Protein AF-A0A357Y6X9-F1 (afdb_monomer)

Sequence (224 aa):
MSKKIKALLVLLVLVLAAAGASAYAYQAERTPEYALEQLGMAVTKRDGDAVARYVNIDSVVTQAYDESTQLLAQDIVHLHQLYPKDWFFRHDTAFMKDYIAGRRDDDLVFIHRCLEFCGDENLTPIGLRDGQAKWLSDEAVKFRDNYTVRIDDIRTQGKTAEAVLVFTGKDTDYGRLVPELTAKVELTQQNDGHWQIQRFTNVSDMFYPFVKGIEDYWTLQGWQ

Radius of gyration: 22.99 Å; Cα contacts (8 Å, |Δi|>4): 284; chains: 1; bounding box: 63×37×75 Å

Foldseek 3Di:
DDPVVVVVVVVVVVVVVVVVVVVVVLVVQLDLVNLVVQCLVQLVVLALVSVVLAAVCLLALLVLLVVLLLVCLVCLQVVCVVCVPDPVSPDHSVVSVVVCVVCVVVVSVLQVLLSNCSNDVVDDQDDDSNVVSNVVNVVVVVLSVQKDKDWDDWADDPFKIKTKIKIAGHPDLSRVLQRIDIWIFMWGQDPSSHIHTRYTPPSVRCNVSVVSSVVSVCVVVVVD

Structure (mmCIF, N/CA/C/O backbone):
data_AF-A0A357Y6X9-F1
#
_entry.id   AF-A0A357Y6X9-F1
#
loop_
_atom_site.group_PDB
_atom_site.id
_atom_site.type_symbol
_atom_site.label_atom_id
_atom_site.label_alt_id
_atom_site.label_comp_id
_atom_site.label_asym_id
_atom_site.label_entity_id
_atom_site.label_seq_id
_atom_site.pdbx_PDB_ins_code
_atom_site.Cartn_x
_atom_site.Cartn_y
_atom_site.Cartn_z
_atom_site.occupancy
_atom_site.B_iso_or_equiv
_atom_site.auth_seq_id
_atom_site.auth_comp_id
_atom_site.auth_asym_id
_atom_site.auth_atom_id
_atom_site.pdbx_PDB_model_num
ATOM 1 N N . MET A 1 1 ? -39.500 4.645 50.952 1.00 59.50 1 MET A N 1
ATOM 2 C CA . MET A 1 1 ? -38.357 5.274 50.246 1.00 59.50 1 MET A CA 1
ATOM 3 C C . MET A 1 1 ? -38.780 6.642 49.722 1.00 59.50 1 MET A C 1
ATOM 5 O O . MET A 1 1 ? -39.771 6.707 49.001 1.00 59.50 1 MET A O 1
ATOM 9 N N . SER A 1 2 ? -38.112 7.728 50.123 1.00 80.12 2 SER A N 1
ATOM 10 C CA . SER A 1 2 ? -38.527 9.091 49.747 1.00 80.12 2 SER A CA 1
ATOM 11 C C . SER A 1 2 ? -38.303 9.359 48.248 1.00 80.12 2 SER A C 1
ATOM 13 O O . SER A 1 2 ? -37.421 8.754 47.634 1.00 80.12 2 SER A O 1
ATOM 15 N N . LYS A 1 3 ? -39.075 10.282 47.647 1.00 75.69 3 LYS A N 1
ATOM 16 C CA . LYS A 1 3 ? -38.882 10.719 46.244 1.00 75.69 3 LYS A CA 1
ATOM 17 C C . LYS A 1 3 ? -37.429 11.137 45.962 1.00 75.69 3 LYS A C 1
ATOM 19 O O . LYS A 1 3 ? -36.918 10.844 44.888 1.00 75.69 3 LYS A O 1
ATOM 24 N N . LYS A 1 4 ? -36.757 11.748 46.945 1.00 74.31 4 LYS A N 1
ATOM 25 C CA . LYS A 1 4 ? -35.351 12.171 46.853 1.00 74.31 4 LYS A CA 1
ATOM 26 C C . LYS A 1 4 ? -34.386 10.983 46.737 1.00 74.31 4 LYS A C 1
ATOM 28 O O . LYS A 1 4 ? -33.498 11.018 45.899 1.00 74.31 4 LYS A O 1
ATOM 33 N N . ILE A 1 5 ? -34.602 9.910 47.504 1.00 78.06 5 ILE A N 1
ATOM 34 C CA . ILE A 1 5 ? -33.776 8.689 47.432 1.00 78.06 5 ILE A CA 1
ATOM 35 C C . ILE A 1 5 ? -33.979 7.969 46.091 1.00 78.06 5 ILE A C 1
ATOM 37 O O . ILE A 1 5 ? -33.012 7.513 45.493 1.00 78.06 5 ILE A O 1
ATOM 41 N N . LYS A 1 6 ? -35.216 7.921 45.569 1.00 76.38 6 LYS A N 1
ATOM 42 C CA . LYS A 1 6 ? -35.487 7.370 44.227 1.00 76.38 6 LYS A CA 1
ATOM 43 C C . LYS A 1 6 ? -34.770 8.155 43.125 1.00 76.38 6 LYS A C 1
ATOM 45 O O . LYS A 1 6 ? -34.158 7.542 42.262 1.00 76.38 6 LYS A O 1
ATOM 50 N N . ALA A 1 7 ? -34.815 9.487 43.175 1.00 79.50 7 ALA A N 1
ATOM 51 C CA . ALA A 1 7 ? -34.116 10.336 42.210 1.00 79.50 7 ALA A CA 1
ATOM 52 C C . ALA A 1 7 ? -32.590 10.148 42.271 1.00 79.50 7 ALA A C 1
ATOM 54 O O . ALA A 1 7 ? -31.947 10.058 41.230 1.00 79.50 7 ALA A O 1
ATOM 55 N N . LEU A 1 8 ? -32.024 10.019 43.476 1.00 82.81 8 LEU A N 1
ATOM 56 C CA . LEU A 1 8 ? -30.592 9.778 43.664 1.00 82.81 8 LEU A CA 1
ATOM 57 C C . LEU A 1 8 ? -30.155 8.411 43.111 1.00 82.81 8 LEU A C 1
ATOM 59 O O . LEU A 1 8 ? -29.114 8.313 42.472 1.00 82.81 8 LEU A O 1
ATOM 63 N N . LEU A 1 9 ? -30.968 7.368 43.311 1.00 83.38 9 LEU A N 1
ATOM 64 C CA . LEU A 1 9 ? -30.713 6.032 42.760 1.00 83.38 9 LEU A CA 1
ATOM 65 C C . LEU A 1 9 ? -30.799 6.013 41.230 1.00 83.38 9 LEU A C 1
ATOM 67 O O . LEU A 1 9 ? -29.958 5.398 40.586 1.00 83.38 9 LEU A O 1
ATOM 71 N N . VAL A 1 10 ? -31.775 6.711 40.641 1.00 87.50 10 VAL A N 1
ATOM 72 C CA . VAL A 1 10 ? -31.877 6.846 39.178 1.00 87.50 10 VAL A CA 1
ATOM 73 C C . VAL A 1 10 ? -30.661 7.583 38.616 1.00 87.50 10 VAL A C 1
ATOM 75 O O . VAL A 1 10 ? -30.077 7.126 37.638 1.00 87.50 10 VAL A O 1
ATOM 78 N N . LEU A 1 11 ? -30.232 8.676 39.256 1.00 86.38 11 LEU A N 1
ATOM 79 C CA . LEU A 1 11 ? -29.026 9.402 38.854 1.00 86.38 11 LEU A CA 1
ATOM 80 C C . LEU A 1 11 ? -27.775 8.517 38.946 1.00 86.38 11 LEU A C 1
ATOM 82 O O . LEU A 1 11 ? -26.969 8.508 38.022 1.00 86.38 11 LEU A O 1
ATOM 86 N N . LEU A 1 12 ? -27.635 7.738 40.022 1.00 87.00 12 LEU A N 1
ATOM 87 C CA . LEU A 1 12 ? -26.523 6.803 40.192 1.00 87.00 12 LEU A CA 1
ATOM 88 C C . LEU A 1 12 ? -26.490 5.751 39.073 1.00 87.00 12 LEU A C 1
ATOM 90 O O . LEU A 1 12 ? -25.432 5.499 38.505 1.00 87.00 12 LEU A O 1
ATOM 94 N N . VAL A 1 13 ? -27.643 5.175 38.719 1.00 88.62 13 VAL A N 1
ATOM 95 C CA . VAL A 1 13 ? -27.749 4.207 37.615 1.00 88.62 13 VAL A CA 1
ATOM 96 C C . VAL A 1 13 ? -27.365 4.844 36.278 1.00 88.62 13 VAL A C 1
ATOM 98 O O . VAL A 1 13 ? -26.638 4.224 35.508 1.00 88.62 13 VAL A O 1
ATOM 101 N N . LEU A 1 14 ? -27.787 6.084 36.012 1.00 88.44 14 LEU A N 1
ATOM 102 C CA . LEU A 1 14 ? -27.418 6.801 34.786 1.00 88.44 14 LEU A CA 1
ATOM 103 C C . LEU A 1 14 ? -25.913 7.086 34.708 1.00 88.44 14 LEU A C 1
ATOM 105 O O . LEU A 1 14 ? -25.318 6.898 33.651 1.00 88.44 14 LEU A O 1
ATOM 109 N N . VAL A 1 15 ? -25.287 7.490 35.817 1.00 88.31 15 VAL A N 1
ATOM 110 C CA . VAL A 1 15 ? -23.833 7.720 35.875 1.00 88.31 15 VAL A CA 1
ATOM 111 C C . VAL A 1 15 ? -23.063 6.420 35.650 1.00 88.31 15 VAL A C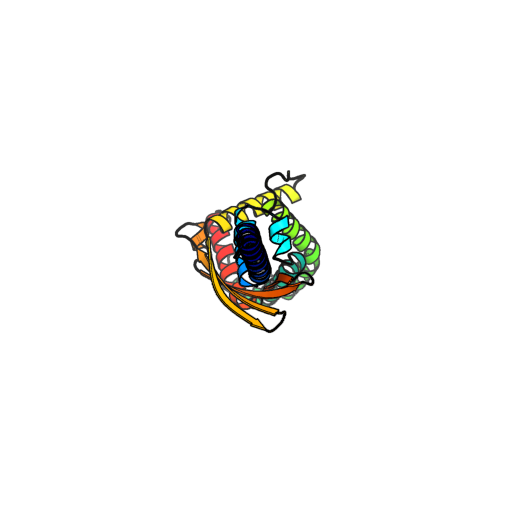 1
ATOM 113 O O . VAL A 1 15 ? -22.102 6.409 34.885 1.00 88.31 15 VAL A O 1
ATOM 116 N N . LEU A 1 16 ? -23.496 5.313 36.259 1.00 82.75 16 LEU A N 1
ATOM 117 C CA . LEU A 1 16 ? -22.872 4.002 36.057 1.00 82.75 16 LEU A CA 1
ATOM 118 C C . LEU A 1 16 ? -23.042 3.498 34.619 1.00 82.75 16 LEU A C 1
ATOM 120 O O . LEU A 1 16 ? -22.093 2.968 34.049 1.00 82.75 16 LEU A O 1
ATOM 124 N N . ALA A 1 17 ? -24.218 3.695 34.016 1.00 81.88 17 ALA A N 1
ATOM 125 C CA . ALA A 1 17 ? -24.464 3.343 32.621 1.00 81.88 17 ALA A CA 1
ATOM 126 C C . ALA A 1 17 ? -23.594 4.171 31.663 1.00 81.88 17 ALA A C 1
ATOM 128 O O . ALA A 1 17 ? -22.989 3.609 30.754 1.00 81.88 17 ALA A O 1
ATOM 129 N N . ALA A 1 18 ? -23.476 5.482 31.897 1.00 78.88 18 ALA A N 1
ATOM 130 C CA . ALA A 1 18 ? -22.606 6.355 31.114 1.00 78.88 18 ALA A CA 1
ATOM 131 C C . ALA A 1 18 ? -21.129 5.959 31.261 1.00 78.88 18 ALA A C 1
ATOM 133 O O . ALA A 1 18 ? -20.443 5.796 30.259 1.00 78.88 18 ALA A O 1
ATOM 134 N N . ALA A 1 19 ? -20.655 5.719 32.488 1.00 74.44 19 ALA A N 1
ATOM 135 C CA . ALA A 1 19 ? -19.285 5.275 32.739 1.00 74.44 19 ALA A CA 1
ATOM 136 C C . ALA A 1 19 ? -18.986 3.915 32.087 1.00 74.44 19 ALA A C 1
ATOM 138 O O . ALA A 1 19 ? -17.928 3.741 31.487 1.00 74.44 19 ALA A O 1
ATOM 139 N N . GLY A 1 20 ? -19.927 2.967 32.158 1.00 68.88 20 GLY A N 1
ATOM 140 C CA . GLY A 1 20 ? -19.813 1.666 31.501 1.00 68.88 20 GLY A CA 1
ATOM 141 C C . GLY A 1 20 ? -19.770 1.780 29.976 1.00 68.88 20 GLY A C 1
ATOM 142 O O . GLY A 1 20 ? -18.912 1.167 29.347 1.00 68.88 20 GLY A O 1
ATOM 143 N N . ALA A 1 21 ? -20.635 2.609 29.385 1.00 72.81 21 ALA A N 1
ATOM 144 C CA . ALA A 1 21 ? -20.631 2.875 27.948 1.00 72.81 21 ALA A CA 1
ATOM 145 C C . ALA A 1 21 ? -19.324 3.546 27.495 1.00 72.81 21 ALA A C 1
ATOM 147 O O . ALA A 1 21 ? -18.746 3.137 26.492 1.00 72.81 21 ALA A O 1
ATOM 148 N N . SER A 1 22 ? -18.819 4.521 28.256 1.00 71.19 22 SER A N 1
ATOM 149 C CA . SER A 1 22 ? -17.541 5.182 27.974 1.00 71.19 22 SER A CA 1
ATOM 150 C C . SER A 1 22 ? -16.351 4.230 28.094 1.00 71.19 22 SER A C 1
ATOM 152 O O . SER A 1 22 ? -15.480 4.249 27.232 1.00 71.19 22 SER A O 1
ATOM 154 N N . ALA A 1 23 ? -16.311 3.372 29.119 1.00 67.50 23 ALA A N 1
ATOM 155 C CA . ALA A 1 23 ? -15.254 2.372 29.273 1.00 67.50 23 ALA A CA 1
ATOM 156 C C . ALA A 1 23 ? -15.293 1.317 28.156 1.00 67.50 23 ALA A C 1
ATOM 158 O O . ALA A 1 23 ? -14.248 0.914 27.650 1.00 67.50 23 ALA A O 1
ATOM 159 N N . TYR A 1 24 ? -16.493 0.900 27.742 1.00 72.56 24 TYR A N 1
ATOM 160 C CA . TYR A 1 24 ? -16.671 -0.023 26.624 1.00 72.56 24 TYR A CA 1
ATOM 161 C C . TYR A 1 24 ? -16.213 0.594 25.300 1.00 72.56 24 TYR A C 1
ATOM 163 O O . TYR A 1 24 ? -15.424 -0.026 24.596 1.00 72.56 24 TYR A O 1
ATOM 171 N N . ALA A 1 25 ? -16.639 1.824 24.993 1.00 74.50 25 ALA A N 1
ATOM 172 C CA . ALA A 1 25 ? -16.195 2.544 23.798 1.00 74.50 25 ALA A CA 1
ATOM 173 C C . ALA A 1 25 ? -14.668 2.717 23.788 1.00 74.50 25 ALA A C 1
ATOM 175 O O . ALA A 1 25 ? -14.008 2.366 22.816 1.00 74.50 25 ALA A O 1
ATOM 176 N N . TYR A 1 26 ? -14.093 3.132 24.920 1.00 77.88 26 TYR A N 1
ATOM 177 C CA . TYR A 1 26 ? -12.647 3.264 25.091 1.00 77.88 26 TYR A CA 1
ATOM 178 C C . TYR A 1 26 ? -11.897 1.950 24.828 1.00 77.88 26 TYR A C 1
ATOM 180 O O . TYR A 1 26 ? -10.821 1.960 24.229 1.00 77.88 26 TYR A O 1
ATOM 188 N N . GLN A 1 27 ? -12.437 0.813 25.272 1.00 76.56 27 GLN A N 1
ATOM 189 C CA . GLN A 1 27 ? -11.821 -0.491 25.038 1.00 76.56 27 GLN A CA 1
ATOM 190 C C . GLN A 1 27 ? -12.011 -0.968 23.591 1.00 76.56 27 GLN A C 1
ATOM 192 O O . GLN A 1 27 ? -11.086 -1.545 23.023 1.0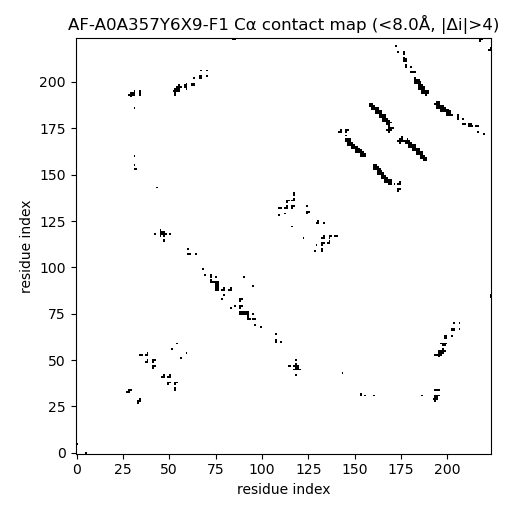0 76.56 27 GLN A O 1
ATOM 197 N N . ALA A 1 28 ? -13.176 -0.715 22.990 1.00 78.44 28 ALA A N 1
ATOM 198 C CA . ALA A 1 28 ? -13.474 -1.077 21.606 1.00 78.44 28 ALA A CA 1
ATOM 199 C C . ALA A 1 28 ? -12.530 -0.368 20.620 1.00 78.44 28 ALA A C 1
ATOM 201 O O . ALA A 1 28 ? -12.011 -1.004 19.703 1.00 78.44 28 ALA A O 1
ATOM 202 N N . GLU A 1 29 ? -12.209 0.904 20.883 1.00 87.62 29 GLU A N 1
ATOM 203 C CA . GLU A 1 29 ? -11.247 1.704 20.109 1.00 87.62 29 GLU A CA 1
ATOM 204 C C . GLU A 1 29 ? -9.793 1.187 20.183 1.00 87.62 29 GLU A C 1
ATOM 206 O O . GLU A 1 29 ? -8.929 1.633 19.429 1.00 87.62 29 GLU A O 1
ATOM 211 N N . ARG A 1 30 ? -9.490 0.259 21.102 1.00 90.50 30 ARG A N 1
ATOM 212 C CA . ARG A 1 30 ? -8.131 -0.247 21.389 1.00 90.50 30 ARG A CA 1
ATOM 213 C C . ARG A 1 30 ? -7.903 -1.659 20.872 1.00 90.50 30 ARG A C 1
ATOM 215 O O . ARG A 1 30 ? -7.129 -2.426 21.451 1.00 90.50 30 ARG A O 1
ATOM 222 N N . THR A 1 31 ? -8.567 -1.991 19.775 1.00 94.38 31 THR A N 1
ATOM 223 C CA . THR A 1 31 ? -8.466 -3.282 19.093 1.00 94.38 31 THR A CA 1
ATOM 224 C C . THR A 1 31 ? -7.822 -3.116 17.710 1.00 94.38 31 THR A C 1
ATOM 226 O O . THR A 1 31 ? -7.978 -2.057 17.091 1.00 94.38 31 THR A O 1
ATOM 229 N N . PRO A 1 32 ? -7.072 -4.116 17.215 1.00 96.19 32 PRO A N 1
ATOM 230 C CA . PRO A 1 32 ? -6.554 -4.090 15.848 1.00 96.19 32 PRO A CA 1
ATOM 231 C C . PRO A 1 32 ? -7.681 -4.081 14.802 1.00 96.19 32 PRO A C 1
ATOM 233 O O . PRO A 1 32 ? -7.547 -3.408 13.784 1.00 96.19 32 PRO A O 1
ATOM 236 N N . GLU A 1 33 ? -8.815 -4.735 15.077 1.00 95.38 33 GLU A N 1
ATOM 237 C CA . GLU A 1 33 ? -10.040 -4.697 14.267 1.00 95.38 33 GLU A CA 1
ATOM 238 C C . GLU A 1 33 ? -10.493 -3.253 14.024 1.00 95.38 33 GLU A C 1
ATOM 240 O O . GLU A 1 33 ? -10.660 -2.829 12.879 1.00 95.38 33 GLU A O 1
ATOM 245 N N . TYR A 1 34 ? -10.644 -2.484 15.108 1.00 95.00 34 TYR A N 1
ATOM 246 C CA . TYR A 1 34 ? -11.073 -1.091 15.042 1.00 95.00 34 TYR A CA 1
ATOM 247 C C . TYR A 1 34 ? -10.083 -0.236 14.250 1.00 95.00 34 TYR A C 1
ATOM 249 O O . TYR A 1 34 ? -10.491 0.568 13.417 1.00 95.00 34 TYR A O 1
ATOM 257 N N . ALA A 1 35 ? -8.778 -0.423 14.465 1.00 97.19 35 ALA A N 1
ATOM 258 C CA . ALA A 1 35 ? -7.760 0.321 13.729 1.00 97.19 35 ALA A CA 1
ATOM 259 C C . ALA A 1 35 ? -7.825 0.066 12.216 1.00 97.19 35 ALA A C 1
ATOM 261 O O . ALA A 1 35 ? -7.734 1.012 11.436 1.00 97.19 35 ALA A O 1
ATOM 262 N N . LEU A 1 36 ? -8.029 -1.185 11.792 1.00 97.75 36 LEU A N 1
ATOM 263 C CA . LEU A 1 36 ? -8.164 -1.531 10.374 1.00 97.75 36 LEU A CA 1
ATOM 264 C C . LEU A 1 36 ? -9.464 -0.992 9.761 1.00 97.75 36 LEU A C 1
ATOM 266 O O . LEU A 1 36 ? -9.454 -0.525 8.622 1.00 97.75 36 LEU A O 1
ATOM 270 N N . GLU A 1 37 ? -10.569 -0.999 10.510 1.00 95.75 37 GLU A N 1
ATOM 271 C CA . GLU A 1 37 ? -11.828 -0.389 10.067 1.00 95.75 37 GLU A CA 1
ATOM 272 C C . GLU A 1 37 ? -11.673 1.129 9.878 1.00 95.75 37 GLU A C 1
ATOM 274 O O . GLU A 1 37 ? -12.016 1.670 8.822 1.00 95.75 37 GLU A O 1
ATOM 279 N N . GLN A 1 38 ? -11.091 1.816 10.866 1.00 96.69 38 GLN A N 1
ATOM 280 C CA . GLN A 1 38 ? -10.840 3.254 10.784 1.00 96.69 38 GLN A CA 1
ATOM 281 C C . GLN A 1 38 ? -9.856 3.606 9.666 1.00 96.69 38 GLN A C 1
ATOM 283 O O . GLN A 1 38 ? -10.063 4.601 8.971 1.00 96.69 38 GLN A O 1
ATOM 288 N N . LEU A 1 39 ? -8.833 2.779 9.437 1.00 97.25 39 LEU A N 1
ATOM 289 C CA . LEU A 1 39 ? -7.932 2.927 8.299 1.00 97.25 39 LEU A CA 1
ATOM 290 C C . LEU A 1 39 ? -8.690 2.848 6.968 1.00 97.25 39 LEU A C 1
ATOM 292 O O . LEU A 1 39 ? -8.520 3.717 6.115 1.00 97.25 39 LEU A O 1
ATOM 296 N N . GLY A 1 40 ? -9.566 1.854 6.792 1.00 95.69 40 GLY A N 1
ATOM 297 C CA . GLY A 1 40 ? -10.392 1.737 5.587 1.00 95.69 40 GLY A CA 1
ATOM 298 C C . GLY A 1 40 ? -11.272 2.972 5.356 1.00 95.69 40 GLY A C 1
ATOM 299 O O . GLY A 1 40 ? -11.365 3.483 4.234 1.00 95.69 40 GLY A O 1
ATOM 300 N N . MET A 1 41 ? -11.865 3.512 6.427 1.00 95.94 41 MET A N 1
ATOM 301 C CA . MET A 1 41 ? -12.624 4.765 6.371 1.00 95.94 41 MET A CA 1
ATOM 302 C C . MET A 1 41 ? -11.743 5.964 5.996 1.00 95.94 41 MET A C 1
ATOM 304 O O . MET A 1 41 ? -12.156 6.775 5.168 1.00 95.94 41 MET A O 1
ATOM 308 N N . ALA A 1 42 ? -10.545 6.076 6.574 1.00 96.00 42 ALA A N 1
ATOM 309 C CA . ALA A 1 42 ? -9.597 7.157 6.305 1.00 96.00 42 ALA A CA 1
ATOM 310 C C . ALA A 1 42 ? -9.110 7.145 4.847 1.00 96.00 42 ALA A C 1
ATOM 312 O O . ALA A 1 42 ? -9.156 8.172 4.171 1.00 96.00 42 ALA A O 1
ATOM 313 N N . VAL A 1 43 ? -8.753 5.970 4.317 1.00 95.06 43 VAL A N 1
ATOM 314 C CA . VAL A 1 43 ? -8.364 5.786 2.906 1.00 95.06 43 VAL A CA 1
ATOM 315 C C . VAL A 1 43 ? -9.510 6.153 1.956 1.00 95.06 43 VAL A C 1
ATOM 317 O O . VAL A 1 43 ? -9.299 6.806 0.931 1.00 95.06 43 VAL A O 1
ATOM 320 N N . THR A 1 44 ? -10.745 5.775 2.300 1.00 93.88 44 THR A N 1
ATOM 321 C CA . THR A 1 44 ? -11.935 6.118 1.503 1.00 93.88 44 THR A CA 1
ATOM 322 C C . THR A 1 44 ? -12.174 7.627 1.481 1.00 93.88 44 THR A C 1
ATOM 324 O O . THR A 1 44 ? -12.458 8.195 0.429 1.00 93.88 44 THR A O 1
ATOM 327 N N . LYS A 1 45 ? -12.023 8.285 2.634 1.00 95.25 45 LYS A N 1
ATOM 328 C CA . LYS A 1 45 ? -12.206 9.734 2.786 1.00 95.25 45 LYS A CA 1
ATOM 329 C C . LYS A 1 45 ? -11.025 10.567 2.297 1.00 95.25 45 LYS A C 1
ATOM 331 O O . LYS A 1 45 ? -11.162 11.783 2.276 1.00 95.25 45 LYS A O 1
ATOM 336 N N . ARG A 1 46 ? -9.911 9.928 1.914 1.00 95.19 46 ARG A N 1
ATOM 337 C CA . ARG A 1 46 ? -8.650 10.606 1.583 1.00 95.19 46 ARG A CA 1
ATOM 338 C C . ARG A 1 46 ? -8.211 11.528 2.716 1.00 95.19 46 ARG A C 1
ATOM 340 O O . ARG A 1 46 ? -7.964 12.702 2.500 1.00 95.19 46 ARG A O 1
ATOM 347 N N . ASP A 1 47 ? -8.185 10.985 3.927 1.00 96.50 47 ASP A N 1
ATOM 348 C CA . ASP A 1 47 ? -7.763 11.694 5.133 1.00 96.50 47 ASP A CA 1
ATOM 349 C C . ASP A 1 47 ? -6.365 11.204 5.529 1.00 96.50 47 ASP A C 1
ATOM 351 O O . ASP A 1 47 ? -6.220 10.181 6.202 1.00 96.50 47 ASP A O 1
ATOM 355 N N . GLY A 1 48 ? -5.332 11.893 5.034 1.00 95.88 48 GLY A N 1
ATOM 356 C CA . GLY A 1 48 ? -3.932 11.516 5.242 1.00 95.88 48 GLY A CA 1
ATOM 357 C C . GLY A 1 48 ? -3.525 11.469 6.717 1.00 95.88 48 GLY A C 1
ATOM 358 O O . GLY A 1 48 ? -2.838 10.534 7.130 1.00 95.88 48 GLY A O 1
ATOM 359 N N . ASP A 1 49 ? -4.016 12.406 7.528 1.00 96.31 49 ASP A N 1
ATOM 360 C CA . ASP A 1 49 ? -3.737 12.454 8.967 1.00 96.31 49 ASP A CA 1
ATOM 361 C C . ASP A 1 49 ? -4.362 11.253 9.689 1.00 96.31 49 ASP A C 1
ATOM 363 O O . ASP A 1 49 ? -3.727 10.610 10.533 1.00 96.31 49 ASP A O 1
ATOM 367 N N . ALA A 1 50 ? -5.600 10.895 9.333 1.00 95.81 50 ALA A N 1
ATOM 368 C CA . ALA A 1 50 ? -6.242 9.703 9.869 1.00 95.81 50 ALA A CA 1
ATOM 369 C C . ALA A 1 50 ? -5.565 8.410 9.386 1.00 95.81 50 ALA A C 1
ATOM 371 O O . ALA A 1 50 ? -5.458 7.464 10.166 1.00 95.81 50 ALA A O 1
ATOM 372 N N . VAL A 1 51 ? -5.056 8.354 8.150 1.00 97.12 51 VAL A N 1
ATOM 373 C CA . VAL A 1 51 ? -4.253 7.213 7.673 1.00 97.12 51 VAL A CA 1
ATOM 374 C C . VAL A 1 51 ? -2.966 7.082 8.491 1.00 97.12 51 VAL A C 1
ATOM 376 O O . VAL A 1 51 ? -2.689 5.999 9.009 1.00 97.12 51 VAL A O 1
ATOM 379 N N . ALA A 1 52 ? -2.222 8.175 8.682 1.00 96.56 52 ALA A N 1
ATOM 380 C CA . ALA A 1 52 ? -0.982 8.197 9.462 1.00 96.56 52 ALA A CA 1
ATOM 381 C C . ALA A 1 52 ? -1.197 7.817 10.940 1.00 96.56 52 ALA A C 1
ATOM 383 O O . ALA A 1 52 ? -0.284 7.336 11.612 1.00 96.56 52 ALA A O 1
ATOM 384 N N . ARG A 1 53 ? -2.423 7.971 11.455 1.00 96.25 53 ARG A N 1
ATOM 385 C CA . ARG A 1 53 ? -2.793 7.483 12.788 1.00 96.25 53 ARG A CA 1
ATOM 386 C C . ARG A 1 53 ? -2.827 5.956 12.881 1.00 96.25 53 ARG A C 1
ATOM 388 O O . ARG A 1 53 ? -2.526 5.441 13.950 1.00 96.25 53 ARG A O 1
ATOM 395 N N . TYR A 1 54 ? -3.174 5.236 11.815 1.00 97.75 54 TYR A N 1
ATOM 396 C CA . TYR A 1 54 ? -3.344 3.771 11.833 1.00 97.75 54 TYR A CA 1
ATOM 397 C C . TYR A 1 54 ? -2.289 3.011 11.018 1.00 97.75 54 TYR A C 1
ATOM 399 O O . TYR A 1 54 ? -2.259 1.778 11.031 1.00 97.75 54 TYR A O 1
ATOM 407 N N . VAL A 1 55 ? -1.393 3.725 10.340 1.00 98.19 55 VAL A N 1
ATOM 408 C CA . VAL A 1 55 ? -0.284 3.158 9.570 1.00 98.19 55 VAL A CA 1
ATOM 409 C C . VAL A 1 55 ? 0.974 3.956 9.857 1.00 98.19 55 VAL A C 1
ATOM 411 O O . VAL A 1 55 ? 1.004 5.170 9.676 1.00 98.19 55 VAL A O 1
ATOM 414 N N . ASN A 1 56 ? 2.044 3.265 10.235 1.00 98.19 56 ASN A N 1
ATOM 415 C CA . ASN A 1 56 ? 3.382 3.831 10.200 1.00 98.19 56 ASN A CA 1
ATOM 416 C C . ASN A 1 56 ? 3.860 3.862 8.739 1.00 98.19 56 ASN A C 1
ATOM 418 O O . ASN A 1 56 ? 4.484 2.912 8.262 1.00 98.19 56 ASN A O 1
ATOM 422 N N . ILE A 1 57 ? 3.483 4.923 8.017 1.00 97.62 57 ILE A N 1
ATOM 423 C CA . ILE A 1 57 ? 3.690 5.050 6.566 1.00 97.62 57 ILE A CA 1
ATOM 424 C C . ILE A 1 57 ? 5.170 4.889 6.214 1.00 97.62 57 ILE A C 1
ATOM 426 O O . ILE A 1 57 ? 5.491 4.081 5.347 1.00 97.62 57 ILE A O 1
ATOM 430 N N . ASP A 1 58 ? 6.063 5.582 6.923 1.00 98.00 58 ASP A N 1
ATOM 431 C CA . ASP A 1 58 ? 7.511 5.528 6.687 1.00 98.00 58 ASP A CA 1
ATOM 432 C C . ASP A 1 58 ? 8.042 4.097 6.785 1.00 98.00 58 ASP A C 1
ATOM 434 O O . ASP A 1 58 ? 8.745 3.621 5.892 1.00 98.00 58 ASP A O 1
ATOM 438 N N . SER A 1 59 ? 7.664 3.380 7.846 1.00 98.19 59 SER A N 1
ATOM 439 C CA . SER A 1 59 ? 8.079 1.993 8.059 1.00 98.19 59 SER A CA 1
ATOM 440 C C . SER A 1 59 ? 7.541 1.060 6.975 1.00 98.19 59 SER A C 1
ATOM 442 O O . SER A 1 59 ? 8.296 0.255 6.427 1.00 98.19 59 SER A O 1
ATOM 444 N N . VAL A 1 60 ? 6.252 1.177 6.644 1.00 98.38 60 VAL A N 1
ATOM 445 C CA . VAL A 1 60 ? 5.595 0.329 5.642 1.00 98.38 60 VAL A C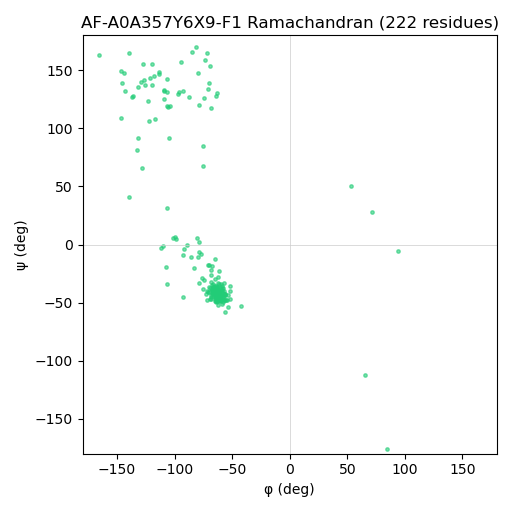A 1
ATOM 446 C C . VAL A 1 60 ? 6.194 0.552 4.258 1.00 98.38 60 VAL A C 1
ATOM 448 O O . VAL A 1 60 ? 6.560 -0.419 3.598 1.00 98.38 60 VAL A O 1
ATOM 451 N N . VAL A 1 61 ? 6.315 1.811 3.829 1.00 98.06 61 VAL A N 1
ATOM 452 C CA . VAL A 1 61 ? 6.844 2.179 2.508 1.00 98.06 61 VAL A CA 1
ATOM 453 C C . VAL A 1 61 ? 8.298 1.752 2.382 1.00 98.06 61 VAL A C 1
ATOM 455 O O . VAL A 1 61 ? 8.648 1.086 1.412 1.00 98.06 61 VAL A O 1
ATOM 458 N N . THR A 1 62 ? 9.129 2.073 3.376 1.00 98.50 62 THR A N 1
ATOM 459 C CA . THR A 1 62 ? 10.562 1.760 3.330 1.00 98.50 62 THR A CA 1
ATOM 460 C C . THR A 1 62 ? 10.801 0.255 3.243 1.00 98.50 62 THR A C 1
ATOM 462 O O . THR A 1 62 ? 11.542 -0.197 2.374 1.00 98.50 62 THR A O 1
ATOM 465 N N . GLN A 1 63 ? 10.143 -0.538 4.096 1.00 98.50 63 GLN A N 1
ATOM 466 C CA . GLN A 1 63 ? 10.329 -1.992 4.100 1.00 98.50 63 GLN A CA 1
ATOM 467 C C . GLN A 1 63 ? 9.774 -2.649 2.835 1.00 98.50 63 GLN A C 1
ATOM 469 O O . GLN A 1 63 ? 10.444 -3.494 2.246 1.00 98.50 63 GLN A O 1
ATOM 474 N N . ALA A 1 64 ? 8.578 -2.248 2.387 1.00 97.88 64 ALA A N 1
ATOM 475 C CA . ALA A 1 64 ? 7.993 -2.791 1.165 1.00 97.88 64 ALA A CA 1
ATOM 476 C C . ALA A 1 64 ? 8.841 -2.448 -0.069 1.00 97.88 64 ALA A C 1
ATOM 478 O O . ALA A 1 64 ? 9.029 -3.304 -0.934 1.00 97.88 64 ALA A O 1
ATOM 479 N N . TYR A 1 65 ? 9.383 -1.228 -0.144 1.00 98.38 65 TYR A N 1
ATOM 480 C CA . TYR A 1 65 ? 10.297 -0.818 -1.208 1.00 98.38 65 TYR A CA 1
ATOM 481 C C . TYR A 1 65 ? 11.576 -1.660 -1.191 1.00 98.38 65 TYR A C 1
ATOM 483 O O . TYR A 1 65 ? 11.938 -2.246 -2.210 1.00 98.38 65 TYR A O 1
ATOM 491 N N . ASP A 1 66 ? 12.237 -1.766 -0.038 1.00 98.44 66 ASP A N 1
ATOM 492 C CA . ASP A 1 66 ? 13.500 -2.499 0.082 1.00 98.44 66 ASP A CA 1
ATOM 493 C C . ASP A 1 66 ? 13.326 -3.986 -0.269 1.00 98.44 66 ASP A C 1
ATOM 495 O O . ASP A 1 66 ? 14.107 -4.532 -1.048 1.00 98.44 66 ASP A O 1
ATOM 499 N N . GLU A 1 67 ? 12.271 -4.634 0.233 1.00 98.44 67 GLU A N 1
ATOM 500 C CA . GLU A 1 67 ? 12.007 -6.051 -0.040 1.00 98.44 67 GLU A CA 1
ATOM 501 C C . GLU A 1 67 ? 11.604 -6.292 -1.504 1.00 98.44 67 GLU A C 1
ATOM 503 O O . GLU A 1 67 ? 12.156 -7.174 -2.166 1.00 98.44 67 GLU A O 1
ATOM 508 N N . SER A 1 68 ? 10.688 -5.488 -2.056 1.00 98.12 68 SER A N 1
ATOM 509 C CA . SER A 1 68 ? 10.234 -5.659 -3.446 1.00 98.12 68 SER A CA 1
ATOM 510 C C . SER A 1 68 ? 11.327 -5.353 -4.471 1.00 98.12 68 SER A C 1
ATOM 512 O O . SER A 1 68 ? 11.449 -6.064 -5.468 1.00 98.12 68 SER A O 1
ATOM 514 N N . THR A 1 69 ? 12.165 -4.344 -4.232 1.00 97.94 69 THR A N 1
ATOM 515 C CA . THR A 1 69 ? 13.273 -4.016 -5.140 1.00 97.94 69 THR A CA 1
ATOM 516 C C . THR A 1 69 ? 14.427 -5.010 -5.024 1.00 97.94 69 THR A C 1
ATOM 518 O O . THR A 1 69 ? 15.073 -5.328 -6.027 1.00 97.94 69 THR A O 1
ATOM 521 N N . GLN A 1 70 ? 14.647 -5.593 -3.841 1.00 97.94 70 GLN A N 1
ATOM 522 C CA . GLN A 1 70 ? 15.552 -6.727 -3.692 1.00 97.94 70 GLN A CA 1
ATOM 523 C C . GLN A 1 70 ? 15.087 -7.925 -4.534 1.00 97.94 70 GLN A C 1
ATOM 525 O O . GLN A 1 70 ? 15.904 -8.488 -5.269 1.00 97.94 70 GLN A O 1
ATOM 530 N N . LEU A 1 71 ? 13.800 -8.284 -4.462 1.00 98.19 71 LEU A N 1
ATOM 531 C CA . LEU A 1 71 ? 13.204 -9.348 -5.282 1.00 98.19 71 LEU A CA 1
ATOM 532 C C . LEU A 1 71 ? 13.319 -9.030 -6.776 1.00 98.19 71 LEU A C 1
ATOM 534 O O . LEU A 1 71 ? 13.773 -9.867 -7.551 1.00 98.19 71 LEU A O 1
ATOM 538 N N . LEU A 1 72 ? 13.019 -7.791 -7.172 1.00 97.88 72 LEU A N 1
ATOM 539 C CA . LEU A 1 72 ? 13.165 -7.321 -8.550 1.00 97.88 72 LEU A CA 1
ATOM 540 C C . LEU A 1 72 ? 14.582 -7.524 -9.094 1.00 97.88 72 LEU A C 1
ATOM 542 O O . LEU A 1 72 ? 14.751 -8.040 -10.196 1.00 97.88 72 LEU A O 1
ATOM 546 N N . ALA A 1 73 ? 15.610 -7.144 -8.333 1.00 97.81 73 ALA A N 1
ATOM 547 C CA . ALA A 1 73 ? 16.994 -7.319 -8.762 1.00 97.81 73 ALA A CA 1
ATOM 548 C C . ALA A 1 73 ? 17.405 -8.800 -8.828 1.00 97.81 73 ALA A C 1
ATOM 550 O O . ALA A 1 73 ? 18.152 -9.197 -9.728 1.00 97.81 73 ALA A O 1
ATOM 551 N N . GLN A 1 74 ? 16.945 -9.608 -7.867 1.00 97.25 74 GLN A N 1
ATOM 552 C CA . GLN A 1 74 ? 17.206 -11.050 -7.821 1.00 97.25 74 GLN A CA 1
ATOM 553 C C . GLN A 1 74 ? 16.592 -11.768 -9.026 1.00 97.25 74 GLN A C 1
ATOM 555 O O . GLN A 1 74 ? 17.272 -12.576 -9.660 1.00 97.25 74 GLN A O 1
ATOM 560 N N . ASP A 1 75 ? 15.364 -11.403 -9.385 1.00 97.81 75 ASP A N 1
ATOM 561 C CA . ASP A 1 75 ? 14.567 -12.116 -10.379 1.00 97.81 75 ASP A CA 1
ATOM 562 C C . ASP A 1 75 ? 14.597 -11.463 -11.768 1.00 97.81 75 ASP A C 1
ATOM 564 O O . ASP A 1 75 ? 13.943 -11.955 -12.685 1.00 97.81 75 ASP A O 1
ATOM 568 N N . ILE A 1 76 ? 15.393 -10.406 -11.982 1.00 97.81 76 ILE A N 1
ATOM 569 C CA . ILE A 1 76 ? 15.401 -9.629 -13.235 1.00 97.81 76 ILE A CA 1
ATOM 570 C C . ILE A 1 76 ? 15.578 -10.491 -14.494 1.00 97.81 76 ILE A C 1
ATOM 572 O O . ILE A 1 76 ? 14.889 -10.295 -15.492 1.00 97.81 76 ILE A O 1
ATOM 576 N N . VAL A 1 77 ? 16.443 -11.509 -14.438 1.00 96.31 77 VAL A N 1
ATOM 577 C CA . VAL A 1 77 ? 16.681 -12.427 -15.565 1.00 96.31 77 VAL A CA 1
ATOM 578 C C . VAL A 1 77 ? 15.446 -13.279 -15.855 1.00 96.31 77 VAL A C 1
ATOM 580 O O . VAL A 1 77 ? 15.145 -13.558 -17.015 1.00 96.31 77 VAL A O 1
ATOM 583 N N . HIS A 1 78 ? 14.722 -13.695 -14.818 1.00 97.31 78 HIS A N 1
ATOM 584 C CA . HIS A 1 78 ? 13.477 -14.434 -14.980 1.00 97.31 78 HIS A CA 1
ATOM 585 C C . HIS A 1 78 ? 12.351 -13.521 -15.481 1.00 97.31 78 HIS A C 1
ATOM 587 O O . HIS A 1 78 ? 11.641 -13.885 -16.418 1.00 97.31 78 HIS A O 1
ATOM 593 N N . LEU A 1 79 ? 12.240 -12.306 -14.941 1.00 97.75 79 LEU A N 1
ATOM 594 C CA . LEU A 1 79 ? 11.284 -11.297 -15.400 1.00 97.75 79 LEU A CA 1
ATOM 595 C C . LEU A 1 79 ? 11.495 -10.944 -16.876 1.00 97.75 79 LEU A C 1
ATOM 597 O O . LEU A 1 79 ? 10.523 -10.848 -17.619 1.00 97.75 79 LEU A O 1
ATOM 601 N N . HIS A 1 80 ? 12.745 -10.881 -17.342 1.00 96.88 80 HIS A N 1
ATOM 602 C CA . HIS A 1 80 ? 13.049 -10.719 -18.763 1.00 96.88 80 HIS A CA 1
ATOM 603 C C . HIS A 1 80 ? 12.478 -11.848 -19.631 1.00 96.88 80 HIS A C 1
ATOM 605 O O . HIS A 1 80 ? 12.013 -11.609 -20.743 1.00 96.88 80 HIS A O 1
ATOM 611 N N . GLN A 1 81 ? 12.516 -13.091 -19.143 1.00 96.62 81 GLN A N 1
ATOM 612 C CA . GLN A 1 81 ? 11.968 -14.238 -19.871 1.00 96.62 81 GLN A CA 1
ATOM 613 C C . GLN A 1 81 ? 10.439 -14.193 -19.926 1.00 96.62 81 GLN A C 1
ATOM 615 O O . GLN A 1 81 ? 9.860 -14.571 -20.944 1.00 96.62 81 GLN A O 1
ATOM 620 N N . LEU A 1 82 ? 9.796 -13.734 -18.848 1.00 96.25 82 LEU A N 1
ATOM 621 C CA . LEU A 1 82 ? 8.343 -13.577 -18.780 1.00 96.25 82 LEU A CA 1
ATOM 622 C C . LEU A 1 82 ? 7.851 -12.416 -19.655 1.00 96.25 82 LEU A C 1
ATOM 624 O O . LEU A 1 82 ? 6.860 -12.563 -20.370 1.00 96.25 82 LEU A O 1
ATOM 628 N N . TYR A 1 83 ? 8.575 -11.297 -19.650 1.00 95.44 83 TYR A N 1
ATOM 629 C CA . TYR A 1 83 ? 8.192 -10.051 -20.313 1.00 95.44 83 TYR A CA 1
ATOM 630 C C . TYR A 1 83 ? 9.328 -9.533 -21.218 1.00 95.44 83 TYR A C 1
ATOM 632 O O . TYR A 1 83 ? 9.895 -8.465 -20.991 1.00 95.44 83 TYR A O 1
ATOM 640 N N . PRO A 1 84 ? 9.675 -10.253 -22.303 1.00 94.00 84 PRO A N 1
ATOM 641 C CA . PRO A 1 84 ? 10.853 -9.940 -23.124 1.00 94.00 84 PRO A CA 1
ATOM 642 C C . PRO A 1 84 ? 10.744 -8.618 -23.893 1.00 94.00 84 PRO A C 1
ATOM 644 O O . PRO A 1 84 ? 11.744 -8.080 -24.380 1.00 94.00 84 PRO A O 1
ATOM 647 N N . LYS A 1 85 ? 9.519 -8.104 -24.052 1.00 90.62 85 LYS A N 1
ATOM 648 C CA . LYS A 1 85 ? 9.265 -6.839 -24.739 1.00 90.62 85 LYS A CA 1
ATOM 649 C C . LYS A 1 85 ? 9.567 -5.641 -23.858 1.00 90.62 85 LYS A C 1
ATOM 651 O O . LYS A 1 85 ? 10.053 -4.652 -24.409 1.00 90.62 85 LYS A O 1
ATOM 656 N N . ASP A 1 86 ? 9.359 -5.752 -22.549 1.00 93.25 86 ASP A N 1
ATOM 657 C CA . ASP A 1 86 ? 9.698 -4.679 -21.632 1.00 93.25 86 ASP A CA 1
ATOM 658 C C . ASP A 1 86 ? 11.212 -4.449 -21.652 1.00 93.25 86 ASP A C 1
ATOM 660 O O . ASP A 1 86 ? 12.030 -5.372 -21.581 1.00 93.25 86 ASP A O 1
ATOM 664 N N . TRP A 1 87 ? 11.586 -3.194 -21.867 1.00 90.81 87 TRP A N 1
ATOM 665 C CA . TRP A 1 87 ? 12.974 -2.782 -21.927 1.00 90.81 87 TRP A CA 1
ATOM 666 C C . TRP A 1 87 ? 13.593 -2.717 -20.529 1.00 90.81 87 TRP A C 1
ATOM 668 O O . TRP A 1 87 ? 14.794 -2.958 -20.417 1.00 90.81 87 TRP A O 1
ATOM 678 N N . PHE A 1 88 ? 12.795 -2.448 -19.488 1.00 91.25 88 PHE A N 1
ATOM 679 C CA . PHE A 1 88 ? 13.277 -2.337 -18.113 1.00 91.25 88 PHE A CA 1
ATOM 680 C C . PHE A 1 88 ? 13.836 -3.671 -17.604 1.00 91.25 88 PHE A C 1
ATOM 682 O O . PHE A 1 88 ? 14.878 -3.703 -16.954 1.00 91.25 88 PHE A O 1
ATOM 689 N N . PHE A 1 89 ? 13.246 -4.802 -17.997 1.00 95.12 89 PHE A N 1
ATOM 690 C CA . PHE A 1 89 ? 13.774 -6.117 -17.629 1.00 95.12 89 PHE A CA 1
ATOM 691 C C . PHE A 1 89 ? 14.974 -6.590 -18.460 1.00 95.12 89 PHE A C 1
ATOM 693 O O . PHE A 1 89 ? 15.473 -7.684 -18.235 1.00 95.12 89 PHE A O 1
ATOM 700 N N . ARG A 1 90 ? 15.500 -5.806 -19.410 1.00 94.50 90 ARG A N 1
ATOM 701 C CA . ARG A 1 90 ? 16.651 -6.230 -20.244 1.00 94.50 90 ARG A CA 1
ATOM 702 C C . ARG A 1 90 ? 18.009 -6.073 -19.557 1.00 94.50 90 ARG A C 1
ATOM 704 O O . ARG A 1 90 ? 19.045 -6.256 -20.197 1.00 94.50 90 ARG A O 1
ATOM 711 N N . HIS A 1 91 ? 18.012 -5.697 -18.286 1.00 94.25 91 HIS A N 1
ATOM 712 C CA . HIS A 1 91 ? 19.216 -5.459 -17.507 1.00 94.25 91 HIS A CA 1
ATOM 713 C C . HIS A 1 91 ? 19.637 -6.693 -16.701 1.00 94.25 91 HIS A C 1
ATOM 715 O O . HIS A 1 91 ? 18.829 -7.568 -16.397 1.00 94.25 91 HIS A O 1
ATOM 721 N N . ASP A 1 92 ? 20.921 -6.767 -16.346 1.00 94.81 92 ASP A N 1
ATOM 722 C CA . ASP A 1 92 ? 21.430 -7.822 -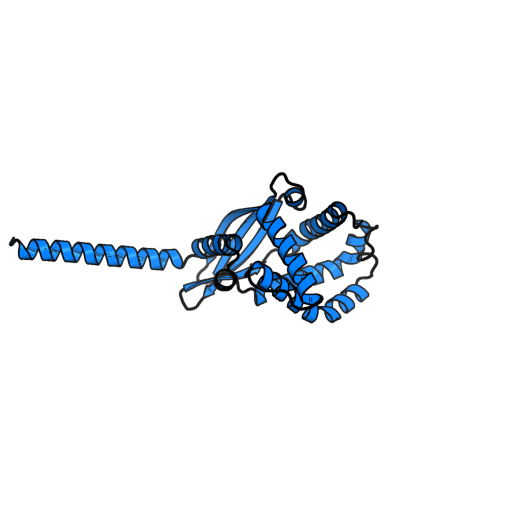15.472 1.00 94.81 92 ASP A CA 1
ATOM 723 C C . ASP A 1 92 ? 21.261 -7.481 -13.978 1.00 94.81 92 ASP A C 1
ATOM 725 O O . ASP A 1 92 ? 21.002 -6.341 -13.586 1.00 94.81 92 ASP A O 1
ATOM 729 N N . THR A 1 93 ? 21.419 -8.493 -13.122 1.00 95.62 93 THR A N 1
ATOM 730 C CA . THR A 1 93 ? 21.275 -8.360 -11.665 1.00 95.6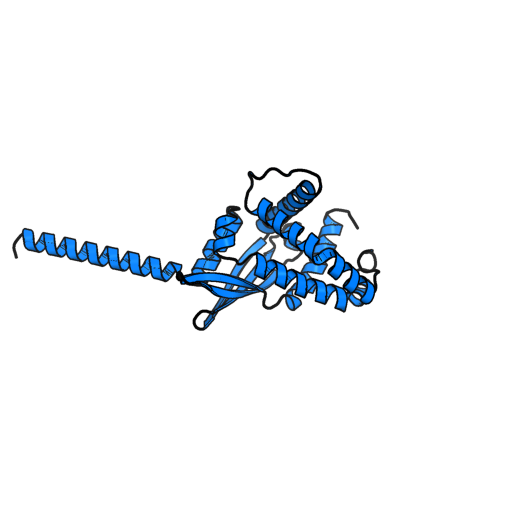2 93 THR A CA 1
ATOM 731 C C . THR A 1 93 ? 22.245 -7.350 -11.046 1.00 95.62 93 THR A C 1
ATOM 733 O O . THR A 1 93 ? 21.889 -6.712 -10.056 1.00 95.62 93 THR A O 1
ATOM 736 N N . ALA A 1 94 ? 23.469 -7.212 -11.567 1.00 96.81 94 ALA A N 1
ATOM 737 C CA . ALA A 1 94 ? 24.454 -6.292 -10.998 1.00 96.81 94 ALA A CA 1
ATOM 738 C C . ALA A 1 94 ? 24.054 -4.842 -11.287 1.00 96.81 94 ALA A C 1
ATOM 740 O O . ALA A 1 94 ? 23.964 -4.040 -10.359 1.00 96.81 94 ALA A O 1
ATOM 741 N N . PHE A 1 95 ? 23.701 -4.552 -12.542 1.00 96.88 95 PHE A N 1
ATOM 742 C CA . PHE A 1 95 ? 23.149 -3.263 -12.938 1.00 96.88 95 PHE A CA 1
ATOM 743 C C . PHE A 1 95 ? 21.918 -2.904 -12.106 1.00 96.88 95 PHE A C 1
ATOM 745 O O . PHE A 1 95 ? 21.844 -1.794 -11.585 1.00 96.88 95 PHE A O 1
ATOM 752 N N . MET A 1 96 ? 20.965 -3.831 -11.944 1.00 97.62 96 MET A N 1
ATOM 753 C CA . MET A 1 96 ? 19.737 -3.544 -11.197 1.00 97.62 96 MET A CA 1
ATOM 754 C C . MET A 1 96 ? 20.009 -3.192 -9.736 1.00 97.62 96 MET A C 1
ATOM 756 O O . MET A 1 96 ? 19.408 -2.251 -9.223 1.00 97.62 96 MET A O 1
ATOM 760 N N . LYS A 1 97 ? 20.937 -3.894 -9.073 1.00 97.25 97 LYS A N 1
ATOM 761 C CA . LYS A 1 97 ? 21.330 -3.575 -7.692 1.00 97.25 97 LYS A CA 1
ATOM 762 C C . LYS A 1 97 ? 21.900 -2.163 -7.575 1.00 97.25 97 LYS A C 1
ATOM 764 O O . LYS A 1 97 ? 21.470 -1.416 -6.700 1.00 97.25 97 LYS A O 1
ATOM 769 N N . ASP A 1 98 ? 22.816 -1.796 -8.468 1.00 97.88 98 ASP A N 1
ATOM 770 C CA . ASP A 1 98 ? 23.436 -0.467 -8.464 1.00 97.88 98 ASP A CA 1
ATOM 771 C C . ASP A 1 98 ? 22.415 0.632 -8.805 1.00 97.88 98 ASP A C 1
ATOM 773 O O . ASP A 1 98 ? 22.374 1.677 -8.152 1.00 97.88 98 ASP A O 1
ATOM 777 N N . TYR A 1 99 ? 21.543 0.378 -9.786 1.00 96.56 99 TYR A N 1
ATOM 778 C CA . TYR A 1 99 ? 20.467 1.282 -10.193 1.00 96.56 99 TYR A CA 1
ATOM 779 C C . TYR A 1 99 ? 19.478 1.557 -9.052 1.00 96.56 99 TYR A C 1
ATOM 781 O O . TYR A 1 99 ? 19.181 2.717 -8.765 1.00 96.56 99 TYR A O 1
ATOM 789 N N . ILE A 1 100 ? 19.000 0.510 -8.372 1.00 96.75 100 ILE A N 1
ATOM 790 C CA . ILE A 1 100 ? 18.075 0.625 -7.235 1.00 96.75 100 ILE A CA 1
ATOM 791 C C . ILE A 1 100 ? 18.741 1.374 -6.077 1.00 96.75 100 ILE A C 1
ATOM 793 O O . ILE A 1 100 ? 18.141 2.291 -5.515 1.00 96.75 100 ILE A O 1
ATOM 797 N N . ALA A 1 101 ? 19.990 1.032 -5.744 1.00 97.56 101 ALA A N 1
ATOM 798 C CA . ALA A 1 101 ? 20.726 1.688 -4.666 1.00 97.56 101 ALA A CA 1
ATOM 799 C C . ALA A 1 101 ? 20.902 3.194 -4.922 1.00 97.56 101 ALA A C 1
ATOM 801 O O . ALA A 1 101 ? 20.714 3.995 -4.010 1.00 97.56 101 ALA A O 1
ATOM 802 N N . GLY A 1 102 ? 21.206 3.588 -6.163 1.00 97.94 102 GLY A N 1
ATOM 803 C CA . GLY A 1 102 ? 21.367 4.994 -6.540 1.00 97.94 102 GLY A CA 1
ATOM 804 C C . GLY A 1 102 ? 20.068 5.807 -6.555 1.00 97.94 102 GLY A C 1
ATOM 805 O O . GLY A 1 102 ? 20.127 7.035 -6.550 1.00 97.94 102 GLY A O 1
ATOM 806 N N . ARG A 1 103 ? 18.905 5.148 -6.582 1.00 96.69 103 ARG A N 1
ATOM 807 C CA . ARG A 1 103 ? 17.591 5.805 -6.663 1.00 96.69 103 ARG A CA 1
ATOM 808 C C . ARG A 1 103 ? 16.775 5.763 -5.387 1.00 96.69 103 ARG A C 1
ATOM 810 O O . ARG A 1 103 ? 15.862 6.568 -5.255 1.00 96.69 103 ARG A O 1
ATOM 817 N N . ARG A 1 104 ? 17.094 4.848 -4.472 1.00 97.88 104 ARG A N 1
ATOM 818 C CA . ARG A 1 104 ? 16.298 4.544 -3.280 1.00 97.88 104 ARG A CA 1
ATOM 819 C C . ARG A 1 104 ? 15.756 5.784 -2.570 1.00 97.88 104 ARG A C 1
ATOM 821 O O . ARG A 1 104 ? 14.556 5.869 -2.350 1.00 97.88 104 ARG A O 1
ATOM 828 N N . ASP A 1 105 ? 16.614 6.746 -2.244 1.00 98.19 105 ASP A N 1
ATOM 829 C CA . ASP A 1 105 ? 16.188 7.928 -1.486 1.00 98.19 105 ASP A CA 1
ATOM 830 C C . ASP A 1 105 ? 15.241 8.827 -2.299 1.00 98.19 105 ASP A C 1
ATOM 832 O O . ASP A 1 105 ? 14.222 9.284 -1.783 1.00 98.19 105 ASP A O 1
ATOM 836 N N . ASP A 1 106 ? 15.536 9.030 -3.587 1.00 97.81 106 ASP A N 1
ATOM 837 C CA . ASP A 1 106 ? 14.691 9.797 -4.511 1.00 97.81 106 ASP A CA 1
ATOM 838 C C . ASP A 1 106 ? 13.325 9.113 -4.720 1.00 97.81 106 ASP A C 1
ATOM 840 O O . ASP A 1 106 ? 12.291 9.785 -4.763 1.00 97.81 106 ASP A O 1
ATOM 844 N N . ASP A 1 107 ? 13.310 7.781 -4.810 1.00 97.81 107 ASP A N 1
ATOM 845 C CA . ASP A 1 107 ? 12.099 6.984 -5.005 1.00 97.81 107 ASP A CA 1
ATOM 846 C C . ASP A 1 107 ? 11.231 6.958 -3.739 1.00 97.81 107 ASP A C 1
ATOM 848 O O . ASP A 1 107 ? 10.016 7.131 -3.836 1.00 97.81 107 ASP A O 1
ATOM 852 N N . LEU A 1 108 ? 11.824 6.848 -2.544 1.00 98.44 108 LEU A N 1
ATOM 853 C CA . LEU A 1 108 ? 11.086 6.962 -1.281 1.00 98.44 108 LEU A CA 1
ATOM 854 C C . LEU A 1 108 ? 10.451 8.350 -1.136 1.00 98.44 108 LEU A C 1
ATOM 856 O O . LEU A 1 108 ? 9.254 8.444 -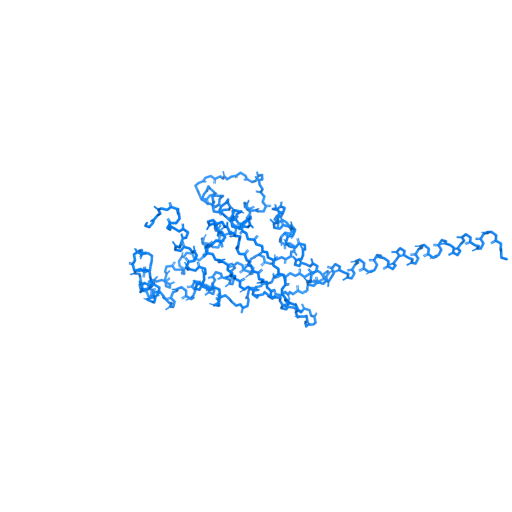0.862 1.00 98.44 108 LEU A O 1
ATOM 860 N N . VAL A 1 109 ? 11.203 9.428 -1.397 1.00 98.12 109 VAL A N 1
ATOM 861 C CA . VAL A 1 109 ? 10.657 10.799 -1.401 1.00 98.12 109 VAL A CA 1
ATOM 862 C C . VAL A 1 109 ? 9.491 10.919 -2.382 1.00 98.12 109 VAL A C 1
ATOM 864 O O . VAL A 1 109 ? 8.457 11.505 -2.054 1.00 98.12 109 VAL A O 1
ATOM 867 N N . PHE A 1 110 ? 9.627 10.343 -3.576 1.00 98.12 110 PHE A N 1
ATOM 868 C CA . PHE A 1 110 ? 8.569 10.355 -4.577 1.00 98.12 110 PHE A CA 1
ATOM 869 C C . PHE A 1 110 ? 7.317 9.589 -4.122 1.00 98.12 110 PHE A C 1
ATOM 871 O O . PHE A 1 110 ? 6.209 10.111 -4.257 1.00 98.12 110 PHE A O 1
ATOM 878 N N . ILE A 1 111 ? 7.467 8.395 -3.540 1.00 97.88 111 ILE A N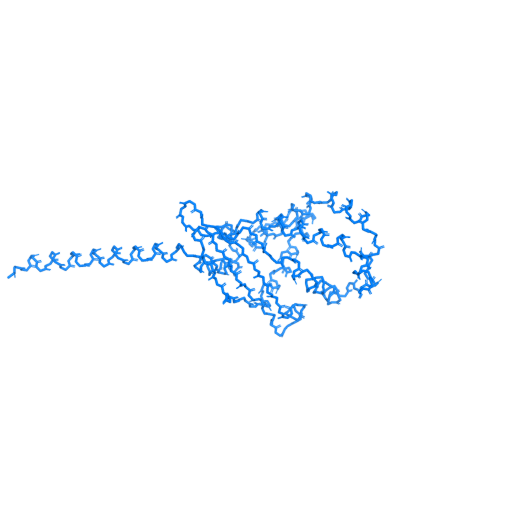 1
ATOM 879 C CA . ILE A 1 111 ? 6.343 7.599 -3.021 1.00 97.88 111 ILE A CA 1
ATOM 880 C C . ILE A 1 111 ? 5.619 8.355 -1.904 1.00 97.88 111 ILE A C 1
ATOM 882 O O . ILE A 1 111 ? 4.393 8.465 -1.944 1.00 97.88 111 ILE A O 1
ATOM 886 N N . HIS A 1 112 ? 6.356 8.936 -0.953 1.00 97.88 112 HIS A N 1
ATOM 887 C CA . HIS A 1 112 ? 5.767 9.766 0.100 1.00 97.88 112 HIS A CA 1
ATOM 888 C C . HIS A 1 112 ? 4.969 10.931 -0.484 1.00 97.88 112 HIS A C 1
ATOM 890 O O . HIS A 1 112 ? 3.818 11.139 -0.102 1.00 97.88 112 HIS A O 1
ATOM 896 N N . ARG A 1 113 ? 5.517 11.621 -1.491 1.00 97.88 113 ARG A N 1
ATOM 897 C CA . ARG A 1 113 ? 4.818 12.719 -2.164 1.00 97.88 113 ARG A CA 1
ATOM 898 C C . ARG A 1 113 ? 3.533 12.265 -2.865 1.00 97.88 113 ARG A C 1
ATOM 900 O O . ARG A 1 113 ? 2.536 12.982 -2.840 1.00 97.88 113 ARG A O 1
ATOM 907 N N . CYS A 1 114 ? 3.519 11.070 -3.458 1.00 97.75 114 CYS A N 1
ATOM 908 C CA . CYS A 1 114 ? 2.300 10.488 -4.031 1.00 97.75 114 CYS A CA 1
ATOM 909 C C . CYS A 1 114 ? 1.240 10.221 -2.952 1.00 97.75 114 CYS A C 1
ATOM 911 O O . CYS A 1 114 ? 0.063 10.517 -3.159 1.00 97.75 114 CYS A O 1
ATOM 913 N N . LEU A 1 115 ? 1.650 9.687 -1.797 1.00 96.81 115 LEU A N 1
ATOM 914 C CA . LEU A 1 115 ? 0.750 9.406 -0.676 1.00 96.81 115 LEU A CA 1
ATOM 915 C C . LEU A 1 115 ? 0.176 10.684 -0.051 1.00 96.81 115 LEU A C 1
ATOM 917 O O . LEU A 1 115 ? -1.003 10.697 0.297 1.00 96.81 115 LEU A O 1
ATOM 921 N N . GLU A 1 116 ? 0.955 11.765 0.022 1.00 96.94 116 GLU A N 1
ATOM 922 C CA . GLU A 1 116 ? 0.462 13.084 0.440 1.00 96.94 116 GLU A CA 1
ATOM 923 C C . GLU A 1 116 ? -0.682 13.564 -0.465 1.00 96.94 116 GLU A C 1
ATOM 925 O O . GLU A 1 116 ? -1.755 13.902 0.027 1.00 96.94 116 GLU A O 1
ATOM 930 N N . PHE A 1 117 ? -0.513 13.506 -1.792 1.00 97.75 117 PHE A N 1
ATOM 931 C CA . PHE A 1 117 ? -1.592 13.849 -2.730 1.00 97.75 117 PHE A CA 1
ATOM 932 C C . PHE A 1 117 ? -2.791 12.889 -2.648 1.00 97.75 117 PHE A C 1
ATOM 934 O O . PHE A 1 117 ? -3.934 13.292 -2.889 1.00 97.75 117 PHE A O 1
ATOM 941 N N . CYS A 1 118 ? -2.573 11.618 -2.290 1.00 94.56 118 CYS A N 1
ATOM 942 C CA . CYS A 1 118 ? -3.676 10.685 -2.050 1.00 94.56 118 CYS A CA 1
ATOM 943 C C . CYS A 1 118 ? -4.493 11.101 -0.823 1.00 94.56 118 CYS A C 1
ATOM 945 O O . CYS A 1 118 ? -5.716 10.963 -0.853 1.00 94.56 118 CYS A O 1
ATOM 947 N N . GLY A 1 119 ? -3.824 11.590 0.224 1.00 94.31 119 GLY A N 1
ATOM 948 C CA . GLY A 1 119 ? -4.404 11.950 1.517 1.00 94.31 119 GLY A CA 1
ATOM 949 C C . GLY A 1 119 ? -4.855 13.406 1.671 1.00 94.31 119 GLY A C 1
ATOM 950 O O . GLY A 1 119 ? -5.409 13.728 2.716 1.00 94.31 119 GLY A O 1
ATOM 951 N N . ASP A 1 120 ? -4.627 14.274 0.683 1.00 94.25 120 ASP A N 1
ATOM 952 C CA . ASP A 1 120 ? -5.158 15.642 0.662 1.00 94.25 120 ASP A CA 1
ATOM 953 C C . ASP A 1 120 ? -5.476 16.098 -0.772 1.00 94.25 120 ASP A C 1
ATOM 955 O O . ASP A 1 120 ? -4.594 16.380 -1.585 1.00 94.25 120 ASP A O 1
ATOM 959 N N . GLU A 1 121 ? -6.770 16.210 -1.080 1.00 89.31 121 GLU A N 1
ATOM 960 C CA . GLU A 1 121 ? -7.262 16.681 -2.381 1.00 89.31 121 GLU A CA 1
ATOM 961 C C . GLU A 1 121 ? -6.979 18.160 -2.656 1.00 89.31 121 GLU A C 1
ATOM 963 O O . GLU A 1 121 ? -6.966 18.576 -3.816 1.00 89.31 121 GLU A O 1
ATOM 968 N N . ASN A 1 122 ? -6.763 18.959 -1.611 1.00 93.12 122 ASN A N 1
ATOM 969 C CA . ASN A 1 122 ? -6.559 20.400 -1.736 1.00 93.12 122 ASN A CA 1
ATOM 970 C C . ASN A 1 122 ? -5.095 20.755 -2.016 1.00 93.12 122 ASN A C 1
ATOM 972 O O . ASN A 1 122 ? -4.780 21.904 -2.351 1.00 93.12 122 ASN A O 1
ATOM 976 N N . LEU A 1 123 ? -4.193 19.781 -1.892 1.00 94.19 123 LEU A N 1
ATOM 977 C CA . LEU A 1 123 ? -2.773 19.976 -2.107 1.00 94.19 123 LEU A CA 1
ATOM 978 C C . LEU A 1 123 ? -2.495 20.250 -3.590 1.00 94.19 123 LEU A C 1
ATOM 980 O O . LEU A 1 123 ? -2.742 19.426 -4.472 1.00 94.19 123 LEU A O 1
ATOM 984 N N . THR A 1 124 ? -1.965 21.439 -3.874 1.00 95.06 124 THR A N 1
ATOM 985 C CA . THR A 1 124 ? -1.665 21.864 -5.246 1.00 95.06 124 THR A CA 1
ATOM 986 C C . THR A 1 124 ? -0.260 21.406 -5.651 1.00 95.06 124 THR A C 1
ATOM 988 O O . THR A 1 124 ? 0.692 21.723 -4.934 1.00 95.06 124 THR A O 1
ATOM 991 N N . PRO A 1 125 ? -0.088 20.705 -6.790 1.00 96.06 125 PRO A N 1
ATOM 992 C CA . PRO A 1 125 ? 1.228 20.281 -7.252 1.00 96.06 125 PRO A CA 1
ATOM 993 C C . PRO A 1 125 ? 2.070 21.463 -7.742 1.00 96.06 125 PRO A C 1
ATOM 995 O O . PRO A 1 125 ? 1.597 22.295 -8.519 1.00 96.06 125 PRO A O 1
ATOM 998 N N . ILE A 1 126 ? 3.338 21.521 -7.323 1.00 95.50 126 ILE A N 1
ATOM 999 C CA . ILE A 1 126 ? 4.281 22.576 -7.705 1.00 95.50 126 ILE A CA 1
ATOM 1000 C C . ILE A 1 126 ? 5.456 21.976 -8.489 1.00 95.50 126 ILE A C 1
ATOM 1002 O O . ILE A 1 126 ? 6.353 21.335 -7.946 1.00 95.50 126 ILE A O 1
ATOM 1006 N N . GLY A 1 127 ? 5.484 22.242 -9.796 1.00 95.94 127 GLY A N 1
ATOM 1007 C CA . GLY A 1 127 ? 6.553 21.791 -10.689 1.00 95.94 127 GLY A CA 1
ATOM 1008 C C . GLY A 1 127 ? 6.364 20.368 -11.222 1.00 95.94 127 GLY A C 1
ATOM 1009 O O . GLY A 1 127 ? 5.337 19.725 -11.016 1.00 95.94 127 GLY A O 1
ATOM 1010 N N . LEU A 1 128 ? 7.362 19.887 -11.971 1.00 95.69 128 LEU A N 1
ATOM 1011 C CA . LEU A 1 128 ? 7.246 18.641 -12.735 1.00 95.69 128 LEU A CA 1
ATOM 1012 C C . LEU A 1 128 ? 7.151 17.394 -11.843 1.00 95.69 128 LEU A C 1
ATOM 1014 O O . LEU A 1 128 ? 6.278 16.563 -12.077 1.00 95.69 128 LEU A O 1
ATOM 1018 N N . ARG A 1 129 ? 8.023 17.271 -10.829 1.00 94.44 129 ARG A N 1
ATOM 1019 C CA . ARG A 1 129 ? 8.041 16.104 -9.923 1.00 94.44 129 ARG A CA 1
ATOM 1020 C C . ARG A 1 129 ? 6.714 15.967 -9.165 1.00 94.44 129 ARG A C 1
ATOM 1022 O O . ARG A 1 129 ? 6.159 14.876 -9.111 1.00 94.44 129 ARG A O 1
ATOM 1029 N N . ASP A 1 130 ? 6.156 17.074 -8.678 1.00 97.19 130 ASP A N 1
ATOM 1030 C CA . ASP A 1 130 ? 4.830 17.084 -8.050 1.00 97.19 130 ASP A CA 1
ATOM 1031 C C . ASP A 1 130 ? 3.711 16.749 -9.034 1.00 97.19 130 ASP A C 1
ATOM 1033 O O . ASP A 1 130 ? 2.788 16.027 -8.679 1.00 97.19 130 ASP A O 1
ATOM 1037 N N . GLY A 1 131 ? 3.783 17.244 -10.274 1.00 97.12 131 GLY A N 1
ATOM 1038 C CA . GLY A 1 131 ? 2.821 16.882 -11.314 1.00 97.12 131 GLY A CA 1
ATOM 1039 C C . GLY A 1 131 ? 2.798 15.374 -11.584 1.00 97.12 131 GLY A C 1
ATOM 1040 O O . GLY A 1 131 ? 1.726 14.787 -11.702 1.00 97.12 131 GLY A O 1
ATOM 1041 N N . GLN A 1 132 ? 3.971 14.734 -11.615 1.00 97.19 132 GLN A N 1
ATOM 1042 C CA . GLN A 1 132 ? 4.101 13.278 -11.754 1.00 97.19 132 GLN A CA 1
ATOM 1043 C C . GLN A 1 132 ? 3.559 12.535 -10.527 1.00 97.19 132 GLN A C 1
ATOM 1045 O O . GLN A 1 132 ? 2.815 11.569 -10.683 1.00 97.19 132 GLN A O 1
ATOM 1050 N N . ALA A 1 133 ? 3.884 13.005 -9.320 1.00 97.69 133 ALA A N 1
ATOM 1051 C CA . ALA A 1 133 ? 3.394 12.405 -8.082 1.00 97.69 133 ALA A CA 1
ATOM 1052 C C . ALA A 1 133 ? 1.869 12.531 -7.950 1.00 97.69 133 ALA A C 1
ATOM 1054 O O . ALA A 1 133 ? 1.189 11.581 -7.567 1.00 97.69 133 ALA A O 1
ATOM 1055 N N . LYS A 1 134 ? 1.311 13.683 -8.337 1.00 97.44 134 LYS A N 1
ATOM 1056 C CA . LYS A 1 134 ? -0.134 13.915 -8.375 1.00 97.44 134 LYS A CA 1
ATOM 1057 C C . LYS A 1 134 ? -0.824 13.025 -9.402 1.00 97.44 134 LYS A C 1
ATOM 1059 O O . LYS A 1 134 ? -1.871 12.466 -9.099 1.00 97.44 134 LYS A O 1
ATOM 1064 N N . TRP A 1 135 ? -0.239 12.862 -10.588 1.00 96.44 135 TRP A N 1
ATOM 1065 C CA . TRP A 1 135 ? -0.770 11.935 -11.587 1.00 96.44 135 TRP A CA 1
ATOM 1066 C C . TRP A 1 135 ? -0.794 10.494 -11.057 1.00 96.44 135 TRP A C 1
ATOM 1068 O O . TRP A 1 135 ? -1.825 9.833 -11.148 1.00 96.44 135 TRP A O 1
ATOM 1078 N N . LEU A 1 136 ? 0.294 10.027 -10.432 1.00 96.00 136 LEU A N 1
ATOM 1079 C CA . LEU A 1 136 ? 0.338 8.679 -9.860 1.00 96.00 136 LEU A CA 1
ATOM 1080 C C . LEU A 1 136 ? -0.650 8.518 -8.693 1.00 96.00 136 LEU A C 1
ATOM 1082 O O . LEU A 1 136 ? -1.279 7.473 -8.553 1.00 96.00 136 LEU A O 1
ATOM 1086 N N . SER A 1 137 ? -0.829 9.564 -7.888 1.00 96.62 137 SER A N 1
ATOM 1087 C CA . SER A 1 137 ? -1.862 9.620 -6.852 1.00 96.62 137 SER A CA 1
ATOM 1088 C C . SER A 1 137 ? -3.274 9.471 -7.433 1.00 96.62 137 SER A C 1
ATOM 1090 O O . SER A 1 137 ? -4.074 8.691 -6.916 1.00 96.62 137 SER A O 1
ATOM 1092 N N . ASP A 1 138 ? -3.574 10.147 -8.544 1.00 95.75 138 ASP A N 1
ATOM 1093 C CA . ASP A 1 138 ? -4.868 10.022 -9.223 1.00 95.75 138 ASP A CA 1
ATOM 1094 C C . ASP A 1 138 ? -5.085 8.610 -9.793 1.00 95.75 138 ASP A C 1
ATOM 1096 O O . ASP A 1 138 ? -6.200 8.088 -9.736 1.00 95.75 138 ASP A O 1
ATOM 1100 N N . GLU A 1 139 ? -4.030 7.949 -10.278 1.00 95.38 139 GLU A N 1
ATOM 1101 C CA . GLU A 1 139 ? -4.093 6.530 -10.649 1.00 95.38 139 GLU A CA 1
ATOM 1102 C C . GLU A 1 139 ? -4.349 5.630 -9.432 1.00 95.38 139 GLU A C 1
ATOM 1104 O O . GLU A 1 139 ? -5.228 4.768 -9.479 1.00 95.38 139 GLU A O 1
ATOM 1109 N N . ALA A 1 140 ? -3.661 5.855 -8.310 1.00 93.06 140 ALA A N 1
ATOM 1110 C CA . ALA A 1 140 ? -3.874 5.100 -7.074 1.00 93.06 140 ALA A CA 1
ATOM 1111 C C . ALA A 1 140 ? -5.323 5.217 -6.560 1.00 93.06 140 ALA A C 1
ATOM 1113 O O . ALA A 1 140 ? -5.894 4.237 -6.075 1.00 93.06 140 ALA A O 1
ATOM 1114 N N . VAL A 1 141 ? -5.955 6.384 -6.728 1.00 93.50 141 VAL A N 1
ATOM 1115 C CA . VAL A 1 141 ? -7.381 6.589 -6.426 1.00 93.50 141 VAL A CA 1
ATOM 1116 C C . VAL A 1 141 ? -8.275 5.715 -7.311 1.00 93.50 141 VAL A C 1
ATOM 1118 O O . VAL A 1 141 ? -9.208 5.090 -6.802 1.00 93.50 141 VAL A O 1
ATOM 1121 N N . LYS A 1 142 ? -7.971 5.584 -8.608 1.00 94.81 142 LYS A N 1
ATOM 1122 C CA . LYS A 1 142 ? -8.710 4.670 -9.496 1.00 94.81 142 LYS A CA 1
ATOM 1123 C C . LYS A 1 142 ? -8.546 3.217 -9.066 1.00 94.81 142 LYS A C 1
ATOM 1125 O O . LYS A 1 142 ? -9.535 2.487 -9.066 1.00 94.81 142 LYS A O 1
ATOM 1130 N N . PHE A 1 143 ? -7.345 2.791 -8.667 1.00 92.75 143 PHE A N 1
ATOM 1131 C CA . PHE A 1 143 ? -7.153 1.458 -8.088 1.00 92.75 143 PHE A CA 1
ATOM 1132 C C . PHE A 1 143 ? -8.014 1.279 -6.837 1.00 92.75 143 PHE A C 1
ATOM 1134 O O . PHE A 1 143 ? -8.817 0.358 -6.787 1.00 92.75 143 PHE A O 1
ATOM 1141 N N . ARG A 1 144 ? -7.963 2.195 -5.866 1.00 93.50 144 ARG A N 1
ATOM 1142 C CA . ARG A 1 144 ? -8.818 2.125 -4.668 1.00 93.50 144 ARG A CA 1
ATOM 1143 C C . ARG A 1 144 ? -10.302 1.956 -5.022 1.00 93.50 144 ARG A C 1
ATOM 1145 O O . ARG A 1 144 ? -10.973 1.089 -4.468 1.00 93.50 144 ARG A O 1
ATOM 1152 N N . ASP A 1 145 ? -10.810 2.746 -5.963 1.00 95.50 145 ASP A N 1
ATOM 1153 C CA . ASP A 1 145 ? -12.235 2.749 -6.317 1.00 95.50 145 ASP A CA 1
ATOM 1154 C C . ASP A 1 145 ?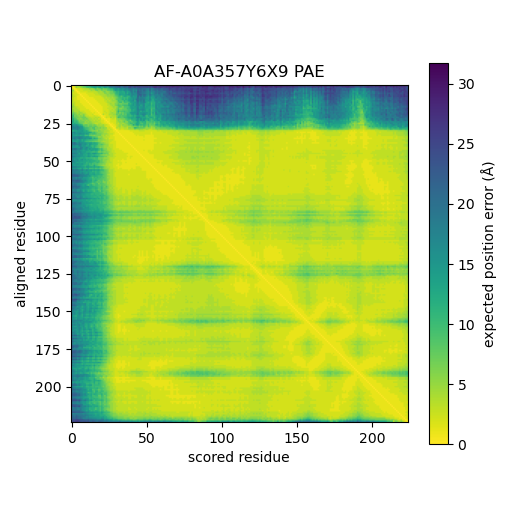 -12.676 1.483 -7.065 1.00 95.50 145 ASP A C 1
ATOM 1156 O O . ASP A 1 145 ? -13.869 1.162 -7.099 1.00 95.50 145 ASP A O 1
ATOM 1160 N N . ASN A 1 146 ? -11.732 0.728 -7.628 1.00 97.25 146 ASN A N 1
ATOM 1161 C CA . ASN A 1 146 ? -11.990 -0.492 -8.388 1.00 97.25 146 ASN A CA 1
ATOM 1162 C C . ASN A 1 146 ? -11.727 -1.783 -7.608 1.00 97.25 146 ASN A C 1
ATOM 1164 O O . ASN A 1 146 ? -11.839 -2.864 -8.178 1.00 97.25 146 ASN A O 1
ATOM 1168 N N . TYR A 1 147 ? -11.418 -1.687 -6.317 1.00 96.50 147 TYR A N 1
ATOM 1169 C CA . TYR A 1 147 ? -11.136 -2.837 -5.467 1.00 96.50 147 TYR A CA 1
ATOM 1170 C C . TYR A 1 147 ? -12.014 -2.794 -4.215 1.00 96.50 147 TYR A C 1
ATOM 1172 O O . TYR A 1 147 ? -12.509 -1.747 -3.794 1.00 96.50 147 TYR A O 1
ATOM 1180 N N . THR A 1 148 ? -12.252 -3.960 -3.631 1.00 96.31 148 THR A N 1
ATOM 1181 C CA . THR A 1 148 ? -12.849 -4.106 -2.302 1.00 96.31 148 THR A CA 1
ATOM 1182 C C . THR A 1 148 ? -11.862 -4.805 -1.392 1.00 96.31 148 THR A C 1
ATOM 1184 O O . THR A 1 148 ? -11.148 -5.696 -1.846 1.00 96.31 148 THR A O 1
ATOM 1187 N N . VAL A 1 149 ? -11.846 -4.432 -0.116 1.00 95.69 149 VAL A N 1
ATOM 1188 C CA . VAL A 1 149 ? -10.964 -5.037 0.883 1.00 95.69 149 VAL A CA 1
ATOM 1189 C C . VAL A 1 149 ? -11.809 -5.666 1.973 1.00 95.69 149 VAL A C 1
ATOM 1191 O O . VAL A 1 149 ? -12.781 -5.067 2.436 1.00 95.69 149 VAL A O 1
ATOM 1194 N N . ARG A 1 150 ? -11.424 -6.865 2.399 1.00 96.19 150 ARG A N 1
ATOM 1195 C CA . ARG A 1 150 ? -12.007 -7.541 3.552 1.00 96.19 150 ARG A CA 1
ATOM 1196 C C . ARG A 1 150 ? -10.901 -8.012 4.483 1.00 96.19 150 ARG A C 1
ATOM 1198 O O . ARG A 1 150 ? -9.881 -8.528 4.035 1.00 96.19 150 ARG A O 1
ATOM 1205 N N . ILE A 1 151 ? -11.143 -7.871 5.779 1.00 97.06 151 ILE A N 1
ATOM 1206 C CA . ILE A 1 151 ? -10.327 -8.496 6.816 1.00 97.06 151 ILE A CA 1
ATOM 1207 C C . ILE A 1 151 ? -10.744 -9.968 6.904 1.00 97.06 151 ILE A C 1
ATOM 1209 O O . ILE A 1 151 ? -11.917 -10.269 7.136 1.00 97.06 151 ILE A O 1
ATOM 1213 N N . ASP A 1 152 ? -9.805 -10.875 6.664 1.00 97.44 152 ASP A N 1
ATOM 1214 C CA . ASP A 1 152 ? -10.049 -12.317 6.682 1.00 97.44 152 ASP A CA 1
ATOM 1215 C C . ASP A 1 152 ? -9.766 -12.954 8.040 1.00 97.44 152 ASP A C 1
ATOM 1217 O O . ASP A 1 152 ? -10.595 -13.704 8.548 1.00 97.44 152 ASP A O 1
ATOM 1221 N N . ASP A 1 153 ? -8.637 -12.600 8.651 1.00 97.56 153 ASP A N 1
ATOM 1222 C CA . ASP A 1 153 ? -8.224 -13.098 9.962 1.00 97.56 153 ASP A CA 1
ATOM 1223 C C . ASP A 1 153 ? -7.446 -12.010 10.709 1.00 97.56 153 ASP A C 1
ATOM 1225 O O . ASP A 1 153 ? -6.755 -11.196 10.087 1.00 97.56 153 ASP A O 1
ATOM 1229 N N . ILE A 1 154 ? -7.544 -12.010 12.040 1.00 97.69 154 ILE A N 1
ATOM 1230 C CA . ILE A 1 154 ? -6.717 -11.191 12.932 1.00 97.69 154 ILE A CA 1
ATOM 1231 C C . ILE A 1 154 ? -6.281 -12.050 14.113 1.00 97.69 154 ILE A C 1
ATOM 1233 O O . ILE A 1 154 ? -7.093 -12.638 14.829 1.00 97.69 154 ILE A O 1
ATOM 1237 N N . ARG A 1 155 ? -4.971 -12.082 14.356 1.00 97.12 155 ARG A N 1
ATOM 1238 C CA . ARG A 1 155 ? -4.358 -12.828 15.455 1.00 97.12 155 ARG A CA 1
ATOM 1239 C C . ARG A 1 155 ? -3.566 -11.896 16.344 1.00 97.12 155 ARG A C 1
ATOM 1241 O O . ARG A 1 155 ? -2.462 -11.486 15.998 1.00 97.12 155 ARG A O 1
ATOM 1248 N N . THR A 1 156 ? -4.111 -11.617 17.519 1.00 95.88 156 THR A N 1
ATOM 1249 C CA . THR A 1 156 ? -3.486 -10.737 18.511 1.00 95.88 156 THR A CA 1
ATOM 1250 C C . THR A 1 156 ? -2.640 -11.533 19.503 1.00 95.88 156 THR A C 1
ATOM 1252 O O . THR A 1 156 ? -3.098 -12.518 20.081 1.00 95.88 156 THR A O 1
ATOM 1255 N N . GLN A 1 157 ? -1.409 -11.081 19.741 1.00 93.81 157 GLN A N 1
ATOM 1256 C CA . GLN A 1 157 ? -0.465 -11.642 20.706 1.00 93.81 157 GLN A CA 1
ATOM 1257 C C . GLN A 1 157 ? 0.128 -10.517 21.566 1.00 93.81 157 GLN A C 1
ATOM 1259 O O . GLN A 1 157 ? 1.137 -9.894 21.244 1.00 93.81 157 GLN A O 1
ATOM 1264 N N . GLY A 1 158 ? -0.512 -10.233 22.701 1.00 93.38 158 GLY A N 1
ATOM 1265 C CA . GLY A 1 158 ? -0.085 -9.146 23.581 1.00 93.38 158 GLY A CA 1
ATOM 1266 C C . GLY A 1 158 ? -0.244 -7.780 22.908 1.00 93.38 158 GLY A C 1
ATOM 1267 O O . GLY A 1 158 ? -1.366 -7.334 22.696 1.00 93.38 158 GLY A O 1
ATOM 1268 N N . LYS A 1 159 ? 0.877 -7.113 22.608 1.00 96.25 159 LYS A N 1
ATOM 1269 C CA . LYS A 1 159 ? 0.914 -5.784 21.965 1.00 96.25 159 LYS A CA 1
ATOM 1270 C C . LYS A 1 159 ? 1.192 -5.833 20.461 1.00 96.25 159 LYS A C 1
ATOM 1272 O O . LYS A 1 159 ? 1.385 -4.782 19.857 1.00 96.25 159 LYS A O 1
ATOM 1277 N N . THR A 1 160 ? 1.233 -7.022 19.870 1.00 97.69 160 THR A N 1
ATOM 1278 C CA . THR A 1 160 ? 1.354 -7.211 18.423 1.00 97.69 160 THR A CA 1
ATOM 1279 C C . THR A 1 160 ? 0.143 -7.964 17.889 1.00 97.69 160 THR A C 1
ATOM 1281 O O . THR A 1 160 ? -0.537 -8.679 18.630 1.00 97.69 160 THR A O 1
ATOM 1284 N N . ALA A 1 161 ? -0.160 -7.775 16.611 1.00 98.25 161 ALA A N 1
ATOM 1285 C CA . ALA A 1 161 ? -1.183 -8.527 15.906 1.00 98.25 161 ALA A CA 1
ATOM 1286 C C . ALA A 1 161 ? -0.754 -8.768 14.458 1.00 98.25 161 ALA A C 1
ATOM 1288 O O . ALA A 1 161 ? -0.081 -7.931 13.865 1.00 98.25 161 ALA A O 1
ATOM 1289 N N . GLU A 1 162 ? -1.155 -9.896 13.888 1.00 98.50 162 GLU A N 1
ATOM 1290 C CA . GLU A 1 162 ? -1.072 -10.143 12.449 1.00 98.50 162 GLU A CA 1
ATOM 1291 C C . GLU A 1 162 ? -2.486 -10.120 11.875 1.00 98.50 162 GLU A C 1
ATOM 1293 O O . GLU A 1 162 ? -3.384 -10.750 12.436 1.00 98.50 162 GLU A O 1
ATOM 1298 N N . ALA A 1 163 ? -2.687 -9.399 10.775 1.00 98.56 163 ALA A N 1
ATOM 1299 C CA . ALA A 1 163 ? -3.955 -9.367 10.062 1.00 98.56 163 ALA A CA 1
ATOM 1300 C C . ALA A 1 163 ? -3.782 -9.816 8.613 1.00 98.56 163 ALA A C 1
ATOM 1302 O O . ALA A 1 163 ? -2.787 -9.493 7.961 1.00 98.56 163 ALA A O 1
ATOM 1303 N N . VAL A 1 164 ? -4.781 -10.535 8.108 1.00 98.62 164 VAL A N 1
ATOM 1304 C CA . VAL A 1 164 ? -4.876 -10.964 6.712 1.00 98.62 164 VAL A CA 1
ATOM 1305 C C . VAL A 1 164 ? -5.929 -10.109 6.019 1.00 98.62 164 VAL A C 1
ATOM 1307 O O . VAL A 1 164 ? -7.098 -10.110 6.402 1.00 98.62 164 VAL A O 1
ATOM 1310 N N . LEU A 1 165 ? -5.508 -9.369 5.000 1.00 97.94 165 LEU A N 1
ATOM 1311 C CA . LEU A 1 165 ? -6.343 -8.508 4.175 1.00 97.94 165 LEU A CA 1
ATOM 1312 C C . LEU A 1 165 ? -6.478 -9.135 2.789 1.00 97.94 165 LEU A C 1
ATOM 1314 O O . LEU A 1 165 ? -5.478 -9.403 2.124 1.00 97.94 165 LEU A O 1
ATOM 1318 N N . VAL A 1 166 ? -7.712 -9.344 2.343 1.00 98.00 166 VAL A N 1
ATOM 1319 C CA . VAL A 1 166 ? -8.008 -9.848 1.000 1.00 98.00 166 VAL A CA 1
ATOM 1320 C C . VAL A 1 166 ? -8.564 -8.706 0.167 1.00 98.00 166 VAL A C 1
ATOM 1322 O O . VAL A 1 166 ? -9.604 -8.130 0.497 1.00 98.00 166 VAL A O 1
ATOM 1325 N N . PHE A 1 167 ? -7.851 -8.384 -0.905 1.00 97.38 167 PHE A N 1
ATOM 1326 C CA . PHE A 1 167 ? -8.247 -7.421 -1.918 1.00 97.38 167 PHE A CA 1
ATOM 1327 C C . PHE A 1 167 ? -8.868 -8.183 -3.083 1.00 97.38 167 PHE A C 1
ATOM 1329 O O . PHE A 1 167 ? -8.272 -9.125 -3.601 1.00 97.38 167 PHE A O 1
ATOM 1336 N N . THR A 1 168 ? -10.049 -7.756 -3.511 1.00 98.25 168 THR A N 1
ATOM 1337 C CA . THR A 1 168 ? -10.751 -8.321 -4.665 1.00 98.25 168 THR A CA 1
ATOM 1338 C C . THR A 1 168 ? -11.029 -7.209 -5.659 1.00 98.25 168 THR A C 1
ATOM 1340 O O . THR A 1 168 ? -11.655 -6.201 -5.316 1.00 98.25 168 THR A O 1
ATOM 1343 N N . GLY A 1 169 ? -10.552 -7.388 -6.885 1.00 97.69 169 GLY A N 1
ATOM 1344 C CA . GLY A 1 169 ? -10.828 -6.486 -7.988 1.00 97.69 169 GLY A CA 1
ATOM 1345 C C . GLY A 1 169 ? -12.287 -6.578 -8.432 1.00 97.69 169 GLY A C 1
ATOM 1346 O O . GLY A 1 169 ? -12.874 -7.658 -8.507 1.00 97.69 169 GLY A O 1
ATOM 1347 N N . LYS A 1 170 ? -12.896 -5.430 -8.727 1.00 97.94 170 LYS A N 1
ATOM 1348 C CA . LYS A 1 170 ? -14.221 -5.365 -9.356 1.00 97.94 170 LYS A CA 1
ATOM 1349 C C . LYS A 1 170 ? -14.123 -5.796 -10.819 1.00 97.94 170 LYS A C 1
ATOM 1351 O O . LYS A 1 170 ? -13.043 -5.823 -11.404 1.00 97.94 170 LYS A O 1
ATOM 1356 N N . ASP A 1 171 ? -15.267 -6.082 -11.435 1.00 97.25 171 ASP A N 1
ATOM 1357 C CA . ASP A 1 171 ? -15.322 -6.395 -12.864 1.00 97.25 171 ASP A CA 1
ATOM 1358 C C . ASP A 1 171 ? -15.170 -5.130 -13.733 1.00 97.25 171 ASP A C 1
ATOM 1360 O O . ASP A 1 171 ? -16.112 -4.654 -14.364 1.00 97.25 171 ASP A O 1
ATOM 1364 N N . THR A 1 172 ? -13.977 -4.539 -13.698 1.00 97.31 172 THR A N 1
ATOM 1365 C CA . THR A 1 172 ? -13.575 -3.323 -14.414 1.00 97.31 172 THR A CA 1
ATOM 1366 C C . THR A 1 172 ? -12.156 -3.486 -14.948 1.00 97.31 172 THR A C 1
ATOM 1368 O O . THR A 1 172 ? -11.425 -4.370 -14.501 1.00 97.31 172 THR A O 1
ATOM 1371 N N . ASP A 1 173 ? -11.734 -2.621 -15.874 1.00 96.62 173 ASP A N 1
ATOM 1372 C CA . ASP A 1 173 ? -10.382 -2.698 -16.445 1.00 96.62 173 ASP A CA 1
ATOM 1373 C C . ASP A 1 173 ? -9.298 -2.639 -15.359 1.00 96.62 173 ASP A C 1
ATOM 1375 O O . ASP A 1 173 ? -8.386 -3.458 -15.363 1.00 96.62 173 ASP A O 1
ATOM 1379 N N . TYR A 1 174 ? -9.449 -1.754 -14.365 1.00 96.06 174 TYR A N 1
ATOM 1380 C CA . TYR A 1 174 ? -8.519 -1.656 -13.233 1.00 96.06 174 TYR A CA 1
ATOM 1381 C C . TYR A 1 174 ? -8.615 -2.855 -12.280 1.00 96.06 174 TYR A C 1
ATOM 1383 O O . TYR A 1 174 ? -7.591 -3.340 -11.796 1.00 96.06 174 TYR A O 1
ATOM 1391 N N . GLY A 1 175 ? -9.827 -3.339 -11.988 1.00 96.69 175 GLY A N 1
ATOM 1392 C CA . GLY A 1 175 ? -10.032 -4.465 -11.072 1.00 96.69 175 GLY A CA 1
ATOM 1393 C C . GLY A 1 175 ? -9.515 -5.795 -11.627 1.00 96.69 175 GLY A C 1
ATOM 1394 O O . GLY A 1 175 ? -9.095 -6.663 -10.869 1.00 96.69 175 GLY A O 1
ATOM 1395 N N . ARG A 1 176 ? -9.457 -5.945 -12.953 1.00 97.44 176 ARG A N 1
ATOM 1396 C CA . ARG A 1 176 ? -8.921 -7.149 -13.605 1.00 97.44 176 ARG A CA 1
ATOM 1397 C C . ARG A 1 176 ? -7.388 -7.205 -13.664 1.00 97.44 176 ARG A C 1
ATOM 1399 O O . ARG A 1 176 ? -6.867 -8.269 -13.988 1.00 97.44 176 ARG A O 1
ATOM 1406 N N . LEU A 1 177 ? -6.678 -6.115 -13.343 1.00 96.88 177 LEU A N 1
ATOM 1407 C CA . LEU A 1 177 ? -5.205 -6.080 -13.330 1.00 96.88 177 LEU A CA 1
ATOM 1408 C C . LEU A 1 177 ? -4.626 -7.020 -12.263 1.00 96.88 177 LEU A C 1
ATOM 1410 O O . LEU A 1 177 ? -3.713 -7.794 -12.539 1.00 96.88 177 LEU A O 1
ATOM 1414 N N . VAL A 1 178 ? -5.200 -6.995 -11.057 1.00 96.31 178 VAL A N 1
ATOM 1415 C CA . VAL A 1 178 ? -4.881 -7.916 -9.959 1.00 96.31 178 VAL A CA 1
ATOM 1416 C C . VAL A 1 178 ? -6.204 -8.429 -9.370 1.00 96.31 178 VAL A C 1
ATOM 1418 O O . VAL A 1 178 ? -6.683 -7.895 -8.375 1.00 96.31 178 VAL A O 1
ATOM 1421 N N . PRO A 1 179 ? -6.848 -9.445 -9.977 1.00 96.00 179 PRO A N 1
ATOM 1422 C CA . PRO A 1 179 ? -8.215 -9.843 -9.614 1.00 96.00 179 PRO A CA 1
ATOM 1423 C C . PRO A 1 179 ? -8.392 -10.222 -8.139 1.00 96.00 179 PRO A C 1
ATOM 1425 O O . PRO A 1 179 ? -9.445 -9.974 -7.551 1.00 96.00 179 PRO A O 1
ATOM 1428 N N . GLU A 1 180 ? -7.355 -10.802 -7.537 1.00 96.81 180 GLU A N 1
ATOM 1429 C CA . GLU A 1 180 ? -7.301 -11.113 -6.116 1.00 96.81 180 GLU A CA 1
ATOM 1430 C C . GLU A 1 180 ? -5.868 -10.955 -5.600 1.00 96.81 180 GLU A C 1
ATOM 1432 O O . GLU A 1 180 ? -4.910 -11.351 -6.268 1.00 96.81 180 GLU A O 1
ATOM 1437 N N . LEU A 1 181 ? -5.724 -10.388 -4.402 1.00 97.00 181 LEU A N 1
ATOM 1438 C CA . LEU A 1 181 ? -4.447 -10.247 -3.711 1.00 97.00 181 LEU A CA 1
ATOM 1439 C C . LEU A 1 181 ? -4.645 -10.444 -2.207 1.00 97.00 181 LEU A C 1
ATOM 1441 O O . LEU A 1 181 ? -5.524 -9.833 -1.602 1.00 97.00 181 LEU A O 1
ATOM 1445 N N . THR A 1 182 ? -3.793 -11.260 -1.591 1.00 98.25 182 THR A N 1
ATOM 1446 C CA . THR A 1 182 ? -3.749 -11.413 -0.132 1.00 98.25 182 THR A CA 1
ATOM 1447 C C . THR A 1 182 ? -2.541 -10.674 0.429 1.00 98.25 182 THR A C 1
ATOM 1449 O O . THR A 1 182 ? -1.402 -11.034 0.130 1.00 98.25 182 THR A O 1
ATOM 1452 N N . ALA A 1 183 ? -2.783 -9.688 1.289 1.00 98.12 183 ALA A N 1
ATOM 1453 C CA . ALA A 1 183 ? -1.744 -8.989 2.031 1.00 98.12 183 ALA A CA 1
ATOM 1454 C C . ALA A 1 183 ? -1.804 -9.365 3.511 1.00 98.12 183 ALA A C 1
ATOM 1456 O O . ALA A 1 183 ? -2.866 -9.340 4.131 1.00 98.12 183 ALA A O 1
ATOM 1457 N N . LYS A 1 184 ? -0.654 -9.680 4.096 1.00 98.62 184 LYS A N 1
ATOM 1458 C CA . LYS A 1 184 ? -0.498 -9.888 5.532 1.00 98.62 184 LYS A CA 1
ATOM 1459 C C . LYS A 1 184 ? 0.229 -8.696 6.118 1.00 98.62 184 LYS A C 1
ATOM 1461 O O . LYS A 1 184 ? 1.254 -8.273 5.582 1.00 98.62 184 LYS A O 1
ATOM 1466 N N . VAL A 1 185 ? -0.305 -8.150 7.200 1.00 98.62 185 VAL A N 1
ATOM 1467 C CA . VAL A 1 185 ? 0.250 -6.974 7.870 1.00 98.62 185 VAL A CA 1
ATOM 1468 C C . VAL A 1 185 ? 0.478 -7.252 9.343 1.00 98.62 185 VAL A C 1
ATOM 1470 O O . VAL A 1 185 ? -0.329 -7.905 10.002 1.00 98.62 185 VAL A O 1
ATOM 1473 N N . GLU A 1 186 ? 1.576 -6.721 9.865 1.00 98.62 186 GLU A N 1
ATOM 1474 C CA . GLU A 1 186 ? 1.856 -6.707 11.296 1.00 98.62 186 GLU A CA 1
ATOM 1475 C C . GLU A 1 186 ? 1.423 -5.364 11.882 1.00 98.62 186 GLU A C 1
ATOM 1477 O O . GLU A 1 186 ? 1.769 -4.303 11.353 1.00 98.62 186 GLU A O 1
ATOM 1482 N N . LEU A 1 187 ? 0.683 -5.413 12.986 1.00 98.62 187 LEU A N 1
ATOM 1483 C CA . LEU A 1 187 ? 0.271 -4.261 13.768 1.00 98.62 187 LEU A CA 1
ATOM 1484 C C . LEU A 1 187 ? 0.934 -4.280 15.141 1.00 98.62 187 LEU A C 1
ATOM 1486 O O . LEU A 1 187 ? 1.075 -5.333 15.763 1.00 98.62 187 LEU A O 1
ATOM 1490 N N . THR A 1 188 ? 1.228 -3.090 15.657 1.00 98.12 188 THR A N 1
ATOM 1491 C CA . THR A 1 188 ? 1.723 -2.893 17.022 1.00 98.12 188 THR A CA 1
ATOM 1492 C C . THR A 1 188 ? 0.849 -1.888 17.758 1.00 98.12 188 THR A C 1
ATOM 1494 O O . THR A 1 188 ? 0.468 -0.851 17.202 1.00 98.12 188 THR A O 1
ATOM 1497 N N . GLN A 1 189 ? 0.543 -2.188 19.020 1.00 97.19 189 GLN A N 1
ATOM 1498 C CA . GLN A 1 189 ? -0.160 -1.278 19.912 1.00 97.19 189 GLN A CA 1
ATOM 1499 C C . GLN A 1 189 ? 0.770 -0.155 20.383 1.00 97.19 189 GLN A C 1
ATOM 1501 O O . GLN A 1 189 ? 1.834 -0.403 20.957 1.00 97.19 189 GLN A O 1
ATOM 1506 N N . GLN A 1 190 ? 0.331 1.081 20.186 1.00 95.62 190 GLN A N 1
ATOM 1507 C CA . GLN A 1 190 ? 1.016 2.298 20.595 1.00 95.62 190 GLN A CA 1
ATOM 1508 C C . GLN A 1 190 ? 0.775 2.613 22.080 1.00 95.62 190 GLN A C 1
ATOM 1510 O O . GLN A 1 190 ? -0.060 2.005 22.755 1.00 95.62 190 GLN A O 1
ATOM 1515 N N . ASN A 1 191 ? 1.519 3.582 22.618 1.00 92.06 191 ASN A N 1
ATOM 1516 C CA . ASN A 1 191 ? 1.509 3.907 24.052 1.00 92.06 191 ASN A CA 1
ATOM 1517 C C . ASN A 1 191 ? 0.150 4.395 24.589 1.00 92.06 191 ASN A C 1
ATOM 1519 O O . ASN A 1 191 ? -0.146 4.212 25.767 1.00 92.06 191 ASN A O 1
ATOM 1523 N N . ASP A 1 192 ? -0.676 5.003 23.745 1.00 88.50 192 ASP A N 1
ATOM 1524 C CA . ASP A 1 192 ? -2.036 5.472 24.057 1.00 88.50 192 ASP A CA 1
ATOM 1525 C C . ASP A 1 192 ? -3.124 4.394 23.816 1.00 88.50 192 ASP A C 1
ATOM 1527 O O . ASP A 1 192 ? -4.315 4.618 24.074 1.00 88.50 192 ASP A O 1
ATOM 1531 N N . GLY A 1 193 ? -2.709 3.207 23.361 1.00 90.75 193 GLY A N 1
ATOM 1532 C CA . GLY A 1 193 ? -3.538 2.029 23.139 1.00 90.75 193 GLY A CA 1
ATOM 1533 C C . GLY A 1 193 ? -4.074 1.850 21.717 1.00 90.75 193 GLY A C 1
ATOM 1534 O O . GLY A 1 193 ? -4.683 0.805 21.477 1.00 90.75 193 GLY A O 1
ATOM 1535 N N . HIS A 1 194 ? -3.869 2.799 20.791 1.00 92.50 194 HIS A N 1
ATOM 1536 C CA . HIS A 1 194 ? -4.271 2.590 19.393 1.00 92.50 194 HIS A CA 1
ATOM 1537 C C . HIS A 1 194 ? -3.329 1.608 18.689 1.00 92.50 194 HIS A C 1
ATOM 1539 O O . HIS A 1 194 ? -2.201 1.391 19.127 1.00 92.50 194 HIS A O 1
ATOM 1545 N N . TRP A 1 195 ? -3.792 0.994 17.606 1.00 97.62 195 TRP A N 1
ATOM 1546 C CA . TRP A 1 195 ? -3.003 0.044 16.826 1.00 97.62 195 TRP A CA 1
ATOM 1547 C C . TRP A 1 195 ? -2.566 0.668 15.509 1.00 97.62 195 TRP A C 1
ATOM 1549 O O . TRP A 1 195 ? -3.326 1.411 14.893 1.00 97.62 195 TRP A O 1
ATOM 1559 N N . GLN A 1 196 ? -1.346 0.348 15.085 1.00 98.00 196 GLN A N 1
ATOM 1560 C CA . GLN A 1 196 ? -0.794 0.805 13.814 1.00 98.00 196 GLN A CA 1
ATOM 1561 C C . GLN A 1 196 ? -0.173 -0.340 13.038 1.00 98.00 196 GLN A C 1
ATOM 1563 O O . GLN A 1 196 ? 0.622 -1.088 13.614 1.00 98.00 196 GLN A O 1
ATOM 1568 N N . ILE A 1 197 ? -0.455 -0.408 11.737 1.00 98.62 197 ILE A N 1
ATOM 1569 C CA . ILE A 1 197 ? 0.292 -1.250 10.798 1.00 98.62 197 ILE A CA 1
ATOM 1570 C C . ILE A 1 197 ? 1.741 -0.763 10.742 1.00 98.62 197 ILE A C 1
ATOM 1572 O O . ILE A 1 197 ? 1.990 0.427 10.561 1.00 98.62 197 ILE A O 1
ATOM 1576 N N . GLN A 1 198 ? 2.689 -1.686 10.883 1.00 98.38 198 GLN A N 1
ATOM 1577 C CA . GLN A 1 198 ? 4.124 -1.400 10.849 1.00 98.38 198 GLN A CA 1
ATOM 1578 C C . GLN A 1 198 ? 4.790 -1.863 9.552 1.00 98.38 198 GLN A C 1
ATOM 1580 O O . GLN A 1 198 ? 5.740 -1.226 9.10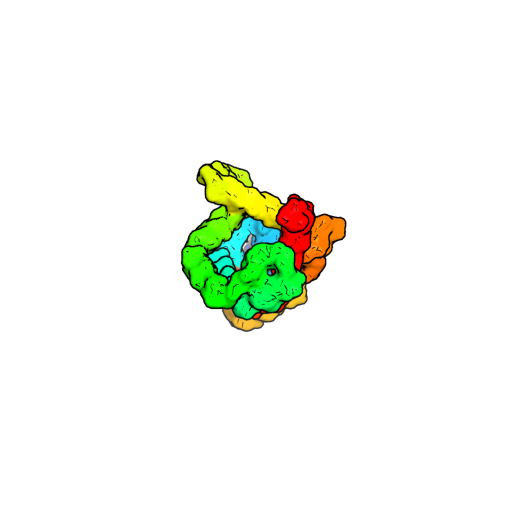0 1.00 98.38 198 GLN A O 1
ATOM 1585 N N . ARG A 1 199 ? 4.320 -2.971 8.967 1.00 98.38 199 ARG A N 1
ATOM 1586 C CA . ARG A 1 199 ? 4.895 -3.580 7.757 1.00 98.38 199 ARG A CA 1
ATOM 1587 C C . ARG A 1 199 ? 3.956 -4.614 7.140 1.00 98.38 199 ARG A C 1
ATOM 1589 O O . ARG A 1 199 ? 3.074 -5.140 7.822 1.00 98.38 199 ARG A O 1
ATOM 1596 N N . PHE A 1 200 ? 4.216 -4.953 5.881 1.00 98.38 200 PHE A N 1
ATOM 1597 C CA . PHE A 1 200 ? 3.740 -6.196 5.277 1.00 98.38 200 PHE A CA 1
ATOM 1598 C C . PHE A 1 200 ? 4.643 -7.364 5.697 1.00 98.38 200 PHE A C 1
ATOM 1600 O O . PHE A 1 200 ? 5.840 -7.178 5.913 1.00 98.38 200 PHE A O 1
ATOM 1607 N N . THR A 1 201 ? 4.082 -8.565 5.833 1.00 98.31 201 THR A N 1
ATOM 1608 C CA . THR A 1 201 ? 4.833 -9.776 6.221 1.00 98.31 201 THR A CA 1
ATOM 1609 C C . THR A 1 201 ? 4.975 -10.790 5.085 1.00 98.31 201 THR A C 1
ATOM 1611 O O . THR A 1 201 ? 5.607 -11.827 5.274 1.00 98.31 201 THR A O 1
ATOM 1614 N N . ASN A 1 202 ? 4.407 -10.500 3.910 1.00 98.06 202 ASN A N 1
ATOM 1615 C CA . ASN A 1 202 ? 4.384 -11.394 2.751 1.00 98.06 202 ASN A CA 1
ATOM 1616 C C . ASN A 1 202 ? 4.619 -10.667 1.410 1.00 98.06 202 ASN A C 1
ATOM 1618 O O . ASN A 1 202 ? 3.948 -10.956 0.420 1.00 98.06 202 ASN A O 1
ATOM 1622 N N . VAL A 1 203 ? 5.548 -9.705 1.355 1.00 98.06 203 VAL A N 1
ATOM 1623 C CA . VAL A 1 203 ? 5.829 -8.952 0.114 1.00 98.06 203 VAL A CA 1
ATOM 1624 C C . VAL A 1 203 ? 6.246 -9.889 -1.024 1.00 98.06 203 VAL A C 1
ATOM 1626 O O . VAL A 1 203 ? 5.799 -9.702 -2.154 1.00 98.06 203 VAL A O 1
ATOM 1629 N N . SER A 1 204 ? 7.011 -10.942 -0.726 1.00 97.25 204 SER A N 1
ATOM 1630 C CA . SER A 1 204 ? 7.379 -11.984 -1.692 1.00 97.25 204 SER A CA 1
ATOM 1631 C C . SER A 1 204 ? 6.184 -12.664 -2.370 1.00 97.25 204 SER A C 1
ATOM 1633 O O . SER A 1 204 ? 6.205 -12.845 -3.587 1.00 97.25 204 SER A O 1
ATOM 1635 N N . ASP A 1 205 ? 5.124 -12.987 -1.623 1.00 97.75 205 ASP A N 1
ATOM 1636 C CA . ASP A 1 205 ? 3.906 -13.606 -2.169 1.00 97.75 205 ASP A CA 1
ATOM 1637 C C . ASP A 1 205 ? 3.161 -12.643 -3.109 1.00 97.75 205 ASP A C 1
ATOM 1639 O O . ASP A 1 205 ? 2.543 -13.057 -4.091 1.00 97.75 205 ASP A O 1
ATOM 1643 N N . MET A 1 206 ? 3.216 -11.344 -2.808 1.00 97.06 206 MET A N 1
ATOM 1644 C CA . MET A 1 206 ? 2.532 -10.300 -3.573 1.00 97.06 206 MET A CA 1
ATOM 1645 C C . MET A 1 206 ? 3.319 -9.847 -4.811 1.00 97.06 206 MET A C 1
ATOM 1647 O O . MET A 1 206 ? 2.725 -9.295 -5.737 1.00 97.06 206 MET A O 1
ATOM 1651 N N . PHE A 1 207 ? 4.633 -10.086 -4.853 1.00 98.00 207 PHE A N 1
ATOM 1652 C CA . PHE A 1 207 ? 5.544 -9.528 -5.854 1.00 98.00 207 PHE A CA 1
ATOM 1653 C C . PHE A 1 207 ? 5.136 -9.846 -7.301 1.00 98.00 207 PHE A C 1
ATOM 1655 O O . PHE A 1 207 ? 4.881 -8.936 -8.087 1.00 98.00 207 PHE A O 1
ATOM 1662 N N . TYR A 1 208 ? 5.019 -11.127 -7.658 1.00 97.62 208 TYR A N 1
ATOM 1663 C CA . TYR A 1 208 ? 4.684 -11.533 -9.028 1.00 97.62 208 TYR A CA 1
ATOM 1664 C C . TYR A 1 208 ? 3.286 -11.082 -9.486 1.00 97.62 208 TYR A C 1
ATOM 1666 O O . TYR A 1 208 ? 3.180 -10.578 -10.608 1.00 97.62 208 TYR A O 1
ATOM 1674 N N . PRO A 1 209 ? 2.221 -11.209 -8.665 1.00 97.06 209 PRO A N 1
ATOM 1675 C CA . PRO A 1 209 ? 0.924 -10.614 -8.979 1.00 97.06 209 PRO A CA 1
ATOM 1676 C C . PRO A 1 209 ? 1.001 -9.112 -9.274 1.00 97.06 209 PRO A C 1
ATOM 1678 O O . PRO A 1 209 ? 0.417 -8.664 -10.259 1.00 97.06 209 PRO A O 1
ATOM 1681 N N . PHE A 1 210 ? 1.756 -8.345 -8.477 1.00 94.50 210 PHE A N 1
ATOM 1682 C CA . PHE A 1 210 ? 1.945 -6.912 -8.717 1.00 94.50 210 PHE A CA 1
ATOM 1683 C C . PHE A 1 210 ? 2.700 -6.629 -10.013 1.00 94.50 210 PHE A C 1
ATOM 1685 O O . PHE A 1 210 ? 2.242 -5.798 -10.792 1.00 94.50 210 PHE A O 1
ATOM 1692 N N . VAL A 1 211 ? 3.811 -7.325 -10.277 1.00 96.75 211 VAL A N 1
ATOM 1693 C CA . VAL A 1 211 ? 4.574 -7.142 -11.523 1.00 96.75 211 VAL A CA 1
ATOM 1694 C C . VAL A 1 211 ? 3.687 -7.420 -12.732 1.00 96.75 211 VAL A C 1
ATOM 1696 O O . VAL A 1 211 ? 3.600 -6.587 -13.627 1.00 96.75 211 VAL A O 1
ATOM 1699 N N . LYS A 1 212 ? 2.951 -8.537 -12.732 1.00 96.62 212 LYS A N 1
ATOM 1700 C CA . LYS A 1 212 ? 1.999 -8.838 -13.806 1.00 96.62 212 LYS A CA 1
ATOM 1701 C C . LYS A 1 212 ? 0.945 -7.736 -13.964 1.00 96.62 212 LYS A C 1
ATOM 1703 O O . LYS A 1 212 ? 0.662 -7.326 -15.085 1.00 96.62 212 LYS A O 1
ATOM 1708 N N . GLY A 1 213 ? 0.377 -7.253 -12.859 1.00 96.06 213 GLY A N 1
ATOM 1709 C CA . GLY A 1 213 ? -0.606 -6.169 -12.883 1.00 96.06 213 GLY A CA 1
ATOM 1710 C C . GLY A 1 213 ? -0.052 -4.863 -13.464 1.00 96.06 213 GLY A C 1
ATOM 1711 O O . GLY A 1 213 ? -0.784 -4.151 -14.147 1.00 96.06 213 GLY A O 1
ATOM 1712 N N . ILE A 1 214 ? 1.233 -4.563 -13.242 1.00 94.25 214 ILE A N 1
ATOM 1713 C CA . ILE A 1 214 ? 1.925 -3.406 -13.832 1.00 94.25 214 ILE A CA 1
ATOM 1714 C C . ILE A 1 214 ? 2.096 -3.579 -15.348 1.00 94.25 214 ILE A C 1
ATOM 1716 O O . ILE A 1 214 ? 1.777 -2.653 -16.093 1.00 94.25 214 ILE A O 1
ATOM 1720 N N . GLU A 1 215 ? 2.518 -4.757 -15.815 1.00 96.19 215 GLU A N 1
ATOM 1721 C CA . GLU A 1 215 ? 2.629 -5.053 -17.255 1.00 96.19 215 GLU A CA 1
ATOM 1722 C C . GLU A 1 215 ? 1.271 -4.938 -17.964 1.00 96.19 215 GLU A C 1
ATOM 1724 O O . GLU A 1 215 ? 1.130 -4.275 -18.997 1.00 96.19 215 GLU A O 1
ATOM 1729 N N . ASP A 1 216 ? 0.232 -5.528 -17.370 1.00 96.19 216 ASP A N 1
ATOM 1730 C CA . ASP A 1 216 ? -1.130 -5.440 -17.897 1.00 96.19 216 ASP A CA 1
ATOM 1731 C C . ASP A 1 216 ? -1.632 -3.985 -17.894 1.00 96.19 216 ASP A C 1
ATOM 1733 O O . ASP A 1 216 ? -2.316 -3.556 -18.827 1.00 96.19 216 ASP A O 1
ATOM 1737 N N . TYR A 1 217 ? -1.260 -3.196 -16.879 1.00 95.25 217 TYR A N 1
ATOM 1738 C CA . TYR A 1 217 ? -1.592 -1.775 -16.804 1.00 95.25 217 TYR A CA 1
ATOM 1739 C C . TYR A 1 217 ? -0.911 -0.979 -17.919 1.00 95.25 217 TYR A C 1
ATOM 1741 O O . TYR A 1 217 ? -1.560 -0.158 -18.564 1.00 95.25 217 TYR A O 1
ATOM 1749 N N . TRP A 1 218 ? 0.367 -1.226 -18.208 1.00 92.50 218 TRP A N 1
ATOM 1750 C CA . TRP A 1 218 ? 1.054 -0.559 -19.316 1.00 92.50 218 TRP A CA 1
ATOM 1751 C C . TRP A 1 218 ? 0.435 -0.899 -20.670 1.00 92.50 218 TRP A C 1
ATOM 1753 O O . TRP A 1 218 ? 0.271 -0.011 -21.510 1.00 92.50 218 TRP A O 1
ATOM 1763 N N . THR A 1 219 ? 0.014 -2.151 -20.856 1.00 93.56 219 THR A N 1
ATOM 1764 C CA . THR A 1 219 ? -0.756 -2.560 -22.036 1.00 93.56 219 THR A CA 1
ATOM 1765 C C . THR A 1 219 ? -2.097 -1.818 -22.109 1.00 93.56 219 THR A C 1
ATOM 1767 O O . THR A 1 219 ? -2.451 -1.297 -23.167 1.00 93.56 219 THR A O 1
ATOM 1770 N N . LEU A 1 220 ? -2.820 -1.691 -20.989 1.00 93.62 220 LEU A N 1
ATOM 1771 C CA . LEU A 1 220 ? -4.074 -0.929 -20.905 1.00 93.62 220 LEU A CA 1
ATOM 1772 C C . LEU A 1 220 ? -3.882 0.557 -21.260 1.00 93.62 220 LEU A C 1
ATOM 1774 O O . LEU A 1 220 ? -4.739 1.144 -21.919 1.00 93.62 220 LEU A O 1
ATOM 1778 N N . GLN A 1 221 ? -2.756 1.158 -20.867 1.00 92.00 221 GLN A N 1
ATOM 1779 C CA . GLN A 1 221 ? -2.408 2.542 -21.216 1.00 92.00 221 GLN A CA 1
ATOM 1780 C C . GLN A 1 221 ? -1.891 2.705 -22.660 1.00 92.00 221 GLN A C 1
ATOM 1782 O O . GLN A 1 221 ? -1.702 3.833 -23.120 1.00 92.00 221 GLN A O 1
ATOM 1787 N N . GLY A 1 222 ? -1.657 1.607 -23.388 1.00 91.19 222 GLY A N 1
ATOM 1788 C CA . GLY A 1 222 ? -1.093 1.629 -24.740 1.00 91.19 222 GLY A CA 1
ATOM 1789 C C . GLY A 1 222 ? 0.391 2.005 -24.782 1.00 91.19 222 GLY A C 1
ATOM 1790 O O . GLY A 1 222 ? 0.848 2.603 -25.756 1.00 91.19 222 GLY A O 1
ATOM 1791 N N . TRP A 1 223 ? 1.136 1.713 -23.712 1.00 86.31 223 TRP A N 1
ATOM 1792 C CA . TRP A 1 223 ? 2.573 2.002 -23.604 1.00 86.31 223 TRP A CA 1
ATOM 1793 C C . TRP A 1 223 ? 3.470 0.842 -24.053 1.00 86.31 223 TRP A C 1
ATOM 1795 O O . TRP A 1 223 ? 4.679 1.035 -24.189 1.00 86.31 223 TRP A O 1
ATOM 1805 N N . GLN A 1 224 ? 2.885 -0.334 -24.300 1.00 72.25 224 GLN A N 1
ATOM 1806 C CA . GLN A 1 224 ? 3.558 -1.556 -24.754 1.00 72.25 224 GLN A CA 1
ATOM 1807 C C . GLN A 1 224 ? 3.009 -2.074 -26.087 1.00 72.25 224 GLN A C 1
ATOM 1809 O O . GLN A 1 224 ? 1.816 -1.835 -26.380 1.00 72.25 224 GLN A O 1
#

Nearest PDB structures (foldseek):
  3gwr-assembly1_A  TM=5.291E-01  e=6.236E-02  Thiobacillus denitrificans ATCC 25259
  4wyk-assembly1_C  TM=3.976E-01  e=7.407E-02  Homo sapiens
  4wyk-assembly1_A  TM=4.128E-01  e=3.289E-01  Homo sapiens
  1jn5-assembly2_B  TM=3.975E-01  e=4.137E-01  Homo sapiens
  6e5u-assembly2_E  TM=4.148E-01  e=7.340E-01  Homo sapiens

pLDDT: mean 93.94, std 6.89, range [59.5, 98.62]

Secondary structure (DSSP, 8-state):
--HHHHHHHHHHHHHHHHHHHHHHHHHHTTSHHHHHHHHHHHHHHT-HHHHHHHB-HHHHHHHHHHHHHHHHHHHHHHHHHH-TT-SGGGS-HHHHHHHHHHHHHHHHHHHHHHHHHHH-TTPPP-HHHHHHHHHHHHHHHHHHHTEEEEEEEEEEETTEEEEEEEEEE-SSTTTTTSSEEEEEEEEEE-TTS-EEEEEES-HHHHHHHHHHHHHHHHHHTT--

Solvent-accessible surface area (backbone atoms only — not comparable to full-atom values): 11740 Å² total; per-residue (Å²): 133,55,74,66,57,54,51,52,51,52,50,51,51,50,51,52,51,51,51,50,51,51,53,48,52,59,53,54,58,46,30,64,67,43,26,54,53,50,28,53,52,18,63,74,67,29,33,39,70,54,31,55,64,27,27,43,57,69,51,28,53,52,51,53,48,54,53,52,50,50,50,48,25,73,40,20,68,56,48,20,71,76,41,68,81,48,69,81,33,72,48,56,46,68,59,40,47,55,54,49,66,77,36,45,69,63,51,50,55,46,53,54,50,17,50,50,40,46,20,29,86,82,65,75,68,71,60,70,70,33,47,51,22,42,51,53,17,56,50,51,49,52,49,57,75,28,43,46,78,44,80,76,48,76,51,76,58,93,59,35,30,43,35,35,36,40,37,38,32,39,103,44,80,69,6,61,39,50,48,66,46,72,48,36,33,36,30,41,52,45,99,90,41,43,26,23,36,44,34,68,78,42,62,76,78,41,43,63,55,50,54,52,20,51,55,52,45,36,46,73,72,64,75,104

Mean predicted aligned error: 5.6 Å